Protein AF-A0A4Q7IL60-F1 (afdb_monomer)

Mean predicted aligned error: 6.01 Å

Foldseek 3Di:
DAEEEFEDPFPLQVLQQVLCVVVVYHYHYDPPDDLCCCPDPVRPDDHPDDQVVSQLVRQVVRCVVVVGQKGKGKDKDWQPDPDGPPFIKIKIKMWIAGPVVRDIDIFIFMDTDDFFKDWAAQVDDLVVQLVVLVVQQQWAKWKADPNDIDGRHGSVRVSVVCVVVVDRTIMIGTRLRNNRHPVNSNRSSVRSNRVSVQQPQADPPPRDGRQDFPDFDFFQAAPPPGGTFRDGQWTWTADPPPGDIDIDGDPDNHDHLCRHPVSND

Radius of gyration: 22.77 Å; Cα contacts (8 Å, |Δi|>4): 565; chains: 1; bounding box: 53×45×65 Å

InterPro domains:
  IPR046612 Domain of unknown function DUF6671 [PF20376] (59-265)

pLDDT: mean 91.28, std 9.15, range [56.66, 98.5]

Structure (mmCIF, N/CA/C/O backbone):
data_AF-A0A4Q7IL60-F1
#
_entry.id   AF-A0A4Q7IL60-F1
#
loop_
_atom_site.group_PDB
_atom_site.id
_atom_site.type_symbol
_atom_site.label_atom_id
_atom_site.label_alt_id
_atom_site.label_comp_id
_atom_site.label_asym_id
_atom_site.label_entity_id
_atom_site.label_seq_id
_atom_site.pdbx_PDB_ins_code
_atom_site.Cartn_x
_atom_site.Cartn_y
_atom_site.Cartn_z
_atom_site.occupancy
_atom_site.B_iso_or_equiv
_atom_site.auth_seq_id
_atom_site.auth_comp_id
_atom_site.auth_asym_id
_atom_site.auth_atom_id
_atom_site.pdbx_PDB_model_num
ATOM 1 N N . MET A 1 1 ? -14.567 -20.841 3.668 1.00 73.50 1 MET A N 1
ATOM 2 C CA . MET A 1 1 ? -13.653 -19.700 3.467 1.00 73.50 1 MET A CA 1
ATOM 3 C 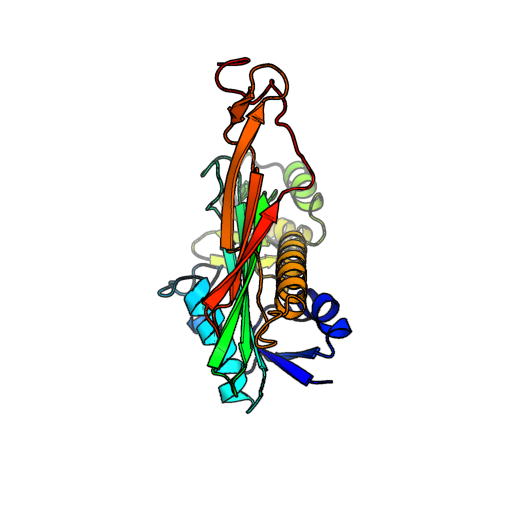C . MET A 1 1 ? -14.401 -18.714 2.588 1.00 73.50 1 MET A C 1
ATOM 5 O O . MET A 1 1 ? -15.013 -19.161 1.624 1.00 73.50 1 MET A O 1
ATOM 9 N N . ASN A 1 2 ? -14.465 -17.443 2.968 1.00 90.69 2 ASN A N 1
ATOM 10 C CA . ASN A 1 2 ? -15.198 -16.418 2.226 1.00 90.69 2 ASN A CA 1
ATOM 11 C C . ASN A 1 2 ? -14.375 -15.984 1.013 1.00 90.69 2 ASN A C 1
ATOM 13 O O . ASN A 1 2 ? -13.182 -15.738 1.155 1.00 90.69 2 ASN A O 1
ATOM 17 N N . GLN A 1 3 ? -14.979 -15.871 -0.167 1.00 93.50 3 GLN A N 1
ATOM 18 C CA . GLN A 1 3 ? -14.250 -15.434 -1.360 1.00 93.50 3 GLN A CA 1
ATOM 19 C C . GLN A 1 3 ? -14.195 -13.908 -1.437 1.00 93.50 3 GLN A C 1
ATOM 21 O O . GLN A 1 3 ? -15.234 -13.251 -1.392 1.00 93.50 3 GLN A O 1
ATOM 26 N N . ALA A 1 4 ? -12.990 -13.359 -1.583 1.00 95.31 4 ALA A N 1
ATOM 27 C CA . ALA A 1 4 ? -12.747 -11.949 -1.864 1.00 95.31 4 ALA A CA 1
ATOM 28 C C . ALA A 1 4 ? -12.183 -11.811 -3.281 1.00 95.31 4 ALA A C 1
ATOM 30 O O . ALA A 1 4 ? -11.059 -12.236 -3.556 1.00 95.31 4 ALA A O 1
ATOM 31 N N . VAL A 1 5 ? -12.968 -11.235 -4.190 1.00 95.06 5 VAL A N 1
ATOM 32 C CA . VAL A 1 5 ? -12.598 -11.164 -5.608 1.00 95.06 5 VAL A CA 1
ATOM 33 C C . VAL A 1 5 ? -11.787 -9.904 -5.876 1.00 95.06 5 VAL A C 1
ATOM 35 O O . VAL A 1 5 ? -12.248 -8.795 -5.618 1.00 95.06 5 VAL A O 1
ATOM 38 N N . LEU A 1 6 ? -10.589 -10.065 -6.428 1.00 93.00 6 LEU A N 1
ATOM 39 C CA . LEU A 1 6 ? -9.725 -8.985 -6.884 1.00 93.00 6 LEU A CA 1
ATOM 40 C C . LEU A 1 6 ? -9.723 -8.950 -8.412 1.00 93.00 6 LEU A C 1
ATOM 42 O O . LEU A 1 6 ? -9.202 -9.859 -9.056 1.00 93.00 6 LEU A O 1
ATOM 46 N N . ILE A 1 7 ? -10.238 -7.869 -8.997 1.00 84.44 7 ILE A N 1
ATOM 47 C CA . ILE A 1 7 ? -10.071 -7.639 -10.436 1.00 84.44 7 ILE A CA 1
ATOM 48 C C . ILE A 1 7 ? -8.742 -6.935 -10.702 1.00 84.44 7 ILE A C 1
ATOM 50 O O . ILE A 1 7 ? -8.494 -5.816 -10.243 1.00 84.44 7 ILE A O 1
ATOM 54 N N . THR A 1 8 ? -7.850 -7.599 -11.428 1.00 81.06 8 THR A N 1
ATOM 55 C CA . THR A 1 8 ? -6.560 -7.033 -11.824 1.00 81.06 8 THR A CA 1
ATOM 56 C C . THR A 1 8 ? -5.930 -7.847 -12.951 1.00 81.06 8 THR A C 1
ATOM 58 O O . THR A 1 8 ? -6.204 -9.029 -13.121 1.00 81.06 8 THR A O 1
ATOM 61 N N . LYS A 1 9 ? -5.049 -7.197 -13.712 1.00 77.06 9 LYS A N 1
ATOM 62 C CA . LYS A 1 9 ? -4.242 -7.805 -14.777 1.00 77.06 9 LYS A CA 1
ATOM 63 C C . LYS A 1 9 ? -2.791 -8.094 -14.363 1.00 77.06 9 LYS A C 1
ATOM 65 O O . LYS A 1 9 ? -1.976 -8.421 -15.215 1.00 77.06 9 LYS A O 1
ATOM 70 N N . HIS A 1 10 ? -2.431 -7.874 -13.096 1.00 80.19 10 HIS A N 1
ATOM 71 C CA . HIS A 1 10 ? -1.029 -7.704 -12.691 1.00 80.19 10 HIS A CA 1
ATOM 72 C C . HIS A 1 10 ? -0.556 -8.654 -11.576 1.00 80.19 10 HIS A C 1
ATOM 74 O O . HIS A 1 10 ? 0.363 -8.283 -10.843 1.00 80.19 10 HIS A O 1
ATOM 80 N N . ASP A 1 11 ? -1.158 -9.839 -11.437 1.00 82.31 11 ASP A N 1
ATOM 81 C CA . ASP A 1 11 ? -0.786 -10.890 -10.470 1.00 82.31 11 ASP A CA 1
ATOM 82 C C . ASP A 1 11 ? -0.589 -10.371 -9.034 1.00 82.31 11 ASP A C 1
ATOM 84 O O . ASP A 1 11 ? 0.422 -10.640 -8.372 1.00 82.31 11 ASP A O 1
ATOM 88 N N . LYS A 1 12 ? -1.534 -9.556 -8.556 1.00 88.56 12 LYS A N 1
ATOM 89 C CA . LYS A 1 12 ? -1.484 -8.940 -7.224 1.00 88.56 12 LYS A CA 1
ATOM 90 C C . 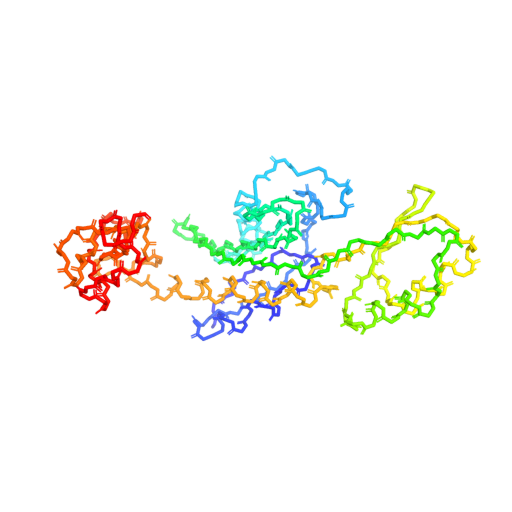LYS A 1 12 ? -2.072 -9.844 -6.147 1.00 88.56 12 LYS A C 1
ATOM 92 O O . LYS A 1 12 ? -1.746 -9.650 -4.976 1.00 88.56 12 LYS A O 1
ATOM 97 N N . ALA A 1 13 ? -2.906 -10.823 -6.504 1.00 90.25 13 ALA A N 1
ATOM 98 C CA . ALA A 1 13 ? -3.571 -11.676 -5.520 1.00 90.25 13 ALA A CA 1
ATOM 99 C C . ALA A 1 13 ? -2.578 -12.384 -4.591 1.00 90.25 13 ALA A C 1
ATOM 101 O O . ALA A 1 13 ? -2.776 -12.384 -3.379 1.00 90.25 13 ALA A O 1
ATOM 102 N N . LYS A 1 14 ? -1.442 -12.861 -5.117 1.00 91.00 14 LYS A N 1
ATOM 103 C CA . LYS A 1 14 ? -0.372 -13.488 -4.316 1.00 91.00 14 LYS A CA 1
ATOM 104 C C . LYS A 1 14 ? 0.206 -12.579 -3.222 1.00 91.00 14 LYS A C 1
ATOM 106 O O . LYS A 1 14 ? 0.643 -13.070 -2.187 1.00 91.00 14 LYS A O 1
ATOM 111 N N . CYS A 1 15 ? 0.209 -11.261 -3.434 1.00 94.62 15 CYS A N 1
ATOM 112 C CA . CYS A 1 15 ? 0.693 -10.290 -2.450 1.00 94.62 15 CYS A CA 1
ATOM 113 C C . CYS A 1 15 ? -0.316 -10.073 -1.314 1.00 94.62 15 CYS A C 1
ATOM 115 O O . CYS A 1 15 ? 0.068 -9.662 -0.223 1.00 94.62 15 CYS A O 1
ATOM 117 N N . ILE A 1 16 ? -1.600 -10.340 -1.568 1.00 96.81 16 ILE A N 1
ATOM 118 C CA . ILE A 1 16 ? -2.708 -10.020 -0.661 1.00 96.81 16 ILE A CA 1
ATOM 119 C C . ILE A 1 16 ? -3.194 -11.271 0.083 1.00 96.81 16 ILE A C 1
ATOM 121 O O . ILE A 1 16 ? -3.481 -11.203 1.278 1.00 96.81 16 ILE A O 1
ATOM 125 N N . ALA A 1 17 ? -3.236 -12.421 -0.596 1.00 95.31 17 ALA A N 1
ATOM 126 C CA . ALA A 1 17 ? -3.807 -13.671 -0.099 1.00 95.31 17 ALA A CA 1
ATOM 127 C C . ALA A 1 17 ? -3.246 -14.088 1.266 1.00 95.31 17 ALA A C 1
ATOM 129 O O . ALA A 1 17 ? -4.012 -14.377 2.181 1.00 95.31 17 ALA A O 1
ATOM 130 N N . ASN A 1 18 ? -1.922 -14.033 1.445 1.00 95.56 18 ASN A N 1
ATOM 131 C CA . ASN A 1 18 ? -1.276 -14.456 2.691 1.00 95.56 18 ASN A CA 1
ATOM 132 C C . ASN A 1 18 ? -1.729 -13.645 3.915 1.00 95.56 18 ASN A C 1
ATOM 134 O O . ASN A 1 18 ? -1.818 -14.196 5.008 1.00 95.56 18 ASN A O 1
ATOM 138 N N . ALA A 1 19 ? -2.020 -12.352 3.745 1.00 97.44 19 ALA A N 1
ATOM 139 C CA . ALA A 1 19 ? -2.463 -11.503 4.847 1.00 97.44 19 ALA A CA 1
ATOM 140 C C . ALA A 1 19 ? -3.934 -11.756 5.219 1.00 97.44 19 ALA A C 1
ATOM 142 O O . ALA A 1 19 ? -4.311 -11.594 6.377 1.00 97.44 19 ALA A O 1
ATOM 143 N N . LEU A 1 20 ? -4.763 -12.161 4.251 1.00 97.00 20 LEU A N 1
ATOM 144 C CA . LEU A 1 20 ? -6.203 -12.344 4.449 1.00 97.00 20 LEU A CA 1
ATOM 145 C C . LEU A 1 20 ? -6.612 -13.798 4.736 1.00 97.00 20 LEU A C 1
ATOM 147 O O . LEU A 1 20 ? -7.657 -14.020 5.346 1.00 97.00 20 LEU A O 1
ATOM 151 N N . ALA A 1 21 ? -5.790 -14.786 4.382 1.00 96.81 21 ALA A N 1
ATOM 152 C CA . ALA A 1 21 ? -6.077 -16.197 4.644 1.00 96.81 21 ALA A CA 1
ATOM 153 C C . ALA A 1 21 ? -6.334 -16.518 6.136 1.00 96.81 21 ALA A C 1
ATOM 155 O O . ALA A 1 21 ? -7.311 -17.218 6.418 1.00 96.81 21 ALA A O 1
ATOM 156 N N . PRO A 1 22 ? -5.576 -15.975 7.118 1.00 96.75 22 PRO A N 1
ATOM 157 C CA . PRO A 1 22 ? -5.861 -16.190 8.543 1.00 96.75 22 PRO A CA 1
ATOM 158 C C . PRO A 1 22 ? -7.218 -15.640 9.003 1.00 96.75 22 PRO A C 1
ATOM 160 O O . PRO A 1 22 ? -7.756 -16.090 10.010 1.00 96.75 22 PRO A O 1
ATOM 163 N N . LEU A 1 23 ? -7.782 -14.684 8.259 1.00 95.31 23 LEU A N 1
ATOM 164 C CA . LEU A 1 23 ? -9.107 -14.106 8.498 1.00 95.31 23 LEU A CA 1
ATOM 165 C C . LEU A 1 23 ? -10.235 -14.925 7.856 1.00 95.31 23 LEU A C 1
ATOM 167 O O . LEU A 1 23 ? -11.401 -14.540 7.928 1.00 95.31 23 LEU A O 1
ATOM 171 N N . GLY A 1 24 ? -9.899 -16.046 7.212 1.00 96.12 24 GLY A N 1
ATOM 172 C CA . GLY A 1 24 ? -10.853 -16.907 6.529 1.00 96.12 24 GLY A CA 1
ATOM 173 C C . GLY A 1 24 ? -11.274 -16.395 5.153 1.00 96.12 24 GLY A C 1
ATOM 174 O O . GLY A 1 24 ? -12.314 -16.842 4.663 1.00 96.12 24 GLY A O 1
ATOM 175 N N . PHE A 1 25 ? -10.492 -15.502 4.533 1.00 96.31 25 PHE A N 1
ATOM 176 C CA . PHE A 1 25 ? -10.710 -15.055 3.158 1.00 96.31 25 PHE A CA 1
ATOM 177 C C . PHE A 1 25 ? -9.810 -15.792 2.167 1.00 96.31 25 PHE A C 1
ATOM 179 O O . PHE A 1 25 ? -8.598 -15.872 2.351 1.00 96.31 25 PHE A O 1
ATOM 186 N N . ASP A 1 26 ? -10.414 -16.260 1.083 1.00 94.94 26 ASP A N 1
ATOM 187 C CA . ASP A 1 26 ? -9.732 -16.760 -0.104 1.00 94.94 26 ASP A CA 1
ATOM 188 C C . ASP A 1 26 ? -9.724 -15.658 -1.172 1.00 94.94 26 ASP A C 1
ATOM 190 O O . ASP A 1 26 ? -10.786 -15.177 -1.582 1.00 94.94 26 ASP A O 1
ATOM 194 N N . VAL A 1 27 ? -8.535 -15.203 -1.573 1.00 95.31 27 VAL A N 1
ATOM 195 C CA . VAL A 1 27 ? -8.387 -14.105 -2.538 1.00 95.31 27 VAL A CA 1
ATOM 196 C C . VAL A 1 27 ? -8.363 -14.682 -3.944 1.00 95.31 27 VAL A C 1
ATOM 198 O O . VAL A 1 27 ? -7.373 -15.278 -4.363 1.00 95.31 27 VAL A O 1
ATOM 201 N N . VAL A 1 28 ? -9.443 -14.450 -4.685 1.00 91.75 28 VAL A N 1
ATOM 202 C CA . VAL A 1 28 ? -9.599 -14.935 -6.057 1.00 91.75 28 VAL A CA 1
ATOM 203 C C . VAL A 1 28 ? -9.290 -13.804 -7.024 1.00 91.75 28 VAL A C 1
ATOM 205 O O . VAL A 1 28 ? -9.944 -12.761 -7.011 1.00 91.75 28 VAL A O 1
ATOM 208 N N . GLU A 1 29 ? -8.288 -14.003 -7.871 1.00 89.56 29 GLU A N 1
ATOM 209 C CA . GLU A 1 29 ? -7.945 -13.053 -8.924 1.00 89.56 29 GLU A CA 1
ATOM 210 C C . GLU A 1 29 ? -8.800 -13.284 -10.166 1.00 89.56 29 GLU A C 1
ATOM 212 O O . GLU A 1 29 ? -9.023 -14.426 -10.573 1.00 89.56 29 GLU A O 1
ATOM 217 N N . SER A 1 30 ? 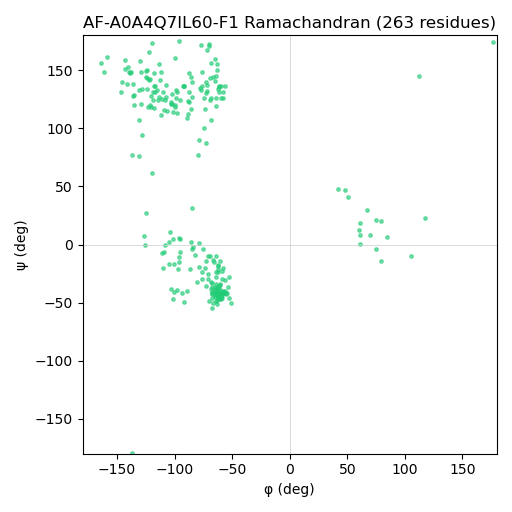-9.239 -12.204 -10.807 1.00 83.06 30 SER A N 1
ATOM 218 C CA . SER A 1 30 ? -9.823 -12.293 -12.137 1.00 83.06 30 SER A CA 1
ATOM 219 C C . SER A 1 30 ? -9.318 -11.210 -13.078 1.00 83.06 30 SER A C 1
ATOM 221 O O . SER A 1 30 ? -9.247 -10.028 -12.734 1.00 83.06 30 SER A O 1
ATOM 223 N N . ASN A 1 31 ? -9.042 -11.636 -14.308 1.00 76.31 31 ASN A N 1
ATOM 224 C CA . ASN A 1 31 ? -8.696 -10.794 -15.445 1.00 76.31 31 ASN A CA 1
ATOM 225 C C . ASN A 1 31 ? -9.907 -10.473 -16.343 1.00 76.31 31 ASN A C 1
ATOM 227 O O . ASN A 1 31 ? -9.727 -9.859 -17.392 1.00 76.31 31 ASN A O 1
ATOM 231 N N . ALA A 1 32 ? -11.129 -10.878 -15.962 1.00 66.00 32 ALA A N 1
ATOM 232 C CA . ALA A 1 32 ? -12.315 -10.736 -16.814 1.00 66.00 32 ALA A CA 1
ATOM 233 C C . ALA A 1 32 ? -12.727 -9.276 -17.068 1.00 66.00 32 ALA A C 1
ATOM 235 O O . ALA A 1 32 ? -13.549 -9.012 -17.943 1.00 66.00 32 ALA A O 1
ATOM 236 N N . PHE A 1 33 ? -12.168 -8.329 -16.309 1.00 65.31 33 PHE A N 1
ATOM 237 C CA . PHE A 1 33 ? -12.366 -6.905 -16.522 1.00 65.31 33 PHE A CA 1
ATOM 238 C C . PHE A 1 33 ? -11.061 -6.217 -16.903 1.00 65.31 33 PHE A C 1
ATOM 240 O O . PHE A 1 33 ? -10.034 -6.371 -16.233 1.00 65.31 33 PHE A O 1
ATOM 247 N N . ASP A 1 34 ? -11.129 -5.386 -17.942 1.00 66.94 34 ASP A N 1
ATOM 248 C CA . ASP A 1 34 ? -10.024 -4.521 -18.310 1.00 66.94 34 ASP A CA 1
ATOM 249 C C . ASP A 1 34 ? -9.874 -3.368 -17.307 1.00 66.94 34 ASP A C 1
ATOM 251 O O . ASP A 1 34 ? -10.394 -2.268 -17.497 1.00 66.94 34 ASP A O 1
ATOM 255 N N . THR A 1 35 ? -9.119 -3.605 -16.234 1.00 61.66 35 THR A N 1
ATOM 256 C CA . THR A 1 35 ? -8.819 -2.571 -15.238 1.00 61.66 35 THR A CA 1
ATOM 257 C C . THR A 1 35 ? -7.972 -1.418 -15.770 1.00 61.66 35 THR A C 1
ATOM 259 O O . THR A 1 35 ? -7.902 -0.392 -15.095 1.00 61.66 35 THR A O 1
ATOM 262 N N . ASP A 1 36 ? -7.330 -1.581 -16.930 1.00 62.84 36 ASP A N 1
ATOM 263 C CA . ASP A 1 36 ? -6.522 -0.543 -17.576 1.00 62.84 36 ASP A CA 1
ATOM 264 C C . ASP A 1 36 ? -7.415 0.543 -18.193 1.00 62.84 36 ASP A C 1
ATOM 266 O O . ASP A 1 36 ? -6.983 1.686 -18.312 1.00 62.84 36 ASP A O 1
ATOM 270 N N . SER A 1 37 ? -8.697 0.241 -18.453 1.00 57.69 37 SER A N 1
ATOM 271 C CA . SER A 1 37 ? -9.718 1.234 -18.835 1.00 57.69 37 SER A CA 1
ATOM 272 C C . SER A 1 37 ? -9.953 2.330 -17.784 1.00 57.69 37 SER A C 1
ATOM 274 O O . SER A 1 37 ? -10.577 3.346 -18.080 1.00 57.69 37 SER A O 1
ATOM 276 N N . LEU A 1 38 ? -9.457 2.142 -16.556 1.00 59.47 38 LEU A N 1
ATOM 277 C CA . LEU A 1 38 ? -9.500 3.134 -15.477 1.00 59.47 38 LEU A CA 1
ATOM 278 C C . LEU A 1 38 ? -8.203 3.968 -15.381 1.00 59.47 38 LEU A C 1
ATOM 280 O O . LEU A 1 38 ? -8.071 4.778 -14.463 1.00 59.47 38 LEU A O 1
ATOM 284 N N . GLY A 1 39 ? -7.263 3.774 -16.315 1.00 56.66 39 GLY A N 1
ATOM 285 C CA . GLY A 1 39 ? -5.966 4.448 -16.397 1.00 56.66 39 GLY A CA 1
ATOM 286 C C . GLY A 1 39 ? -4.786 3.500 -16.143 1.00 56.66 39 GLY A C 1
ATOM 287 O O . GLY A 1 39 ? -4.866 2.598 -15.304 1.00 56.66 39 GLY A O 1
ATOM 288 N N . THR A 1 40 ? -3.659 3.705 -16.836 1.00 58.72 40 THR A N 1
ATOM 289 C CA . THR A 1 40 ? -2.493 2.797 -16.776 1.00 58.72 40 THR A CA 1
ATOM 290 C C . THR A 1 40 ? -1.260 3.422 -16.136 1.00 58.72 40 THR A C 1
ATOM 292 O O . THR A 1 40 ? -1.067 4.633 -16.132 1.00 58.72 40 THR A O 1
ATOM 295 N N . PHE A 1 41 ? -0.380 2.574 -15.590 1.00 57.31 41 PHE A N 1
ATOM 296 C CA . PHE A 1 41 ? 0.950 3.006 -15.132 1.00 57.31 41 PHE A CA 1
ATOM 297 C C . PHE A 1 41 ? 1.891 3.349 -16.289 1.00 57.31 41 PHE A C 1
ATOM 299 O O . PHE A 1 41 ? 2.829 4.110 -16.093 1.00 57.31 41 PHE A O 1
ATOM 306 N N . ALA A 1 42 ? 1.654 2.774 -17.468 1.00 56.91 42 ALA A N 1
ATOM 307 C CA . ALA A 1 42 ? 2.502 2.950 -18.642 1.00 56.91 42 ALA A CA 1
ATOM 308 C C . ALA A 1 42 ? 2.177 4.224 -19.447 1.00 56.91 42 ALA A C 1
ATOM 310 O O . ALA A 1 42 ? 2.870 4.499 -20.420 1.00 56.91 42 ALA A O 1
ATOM 311 N N . GLY A 1 43 ? 1.156 4.995 -19.044 1.00 57.09 43 GLY A N 1
ATOM 312 C CA . GLY A 1 43 ? 0.773 6.255 -19.691 1.00 57.09 43 GLY A CA 1
ATOM 313 C C . GLY A 1 43 ? -0.141 6.106 -20.911 1.00 57.09 43 GLY A C 1
ATOM 314 O O . GLY A 1 43 ? -0.431 7.099 -21.562 1.00 57.09 43 GLY A O 1
ATOM 315 N N . ASP A 1 44 ? -0.614 4.891 -21.211 1.00 58.00 44 ASP A N 1
ATOM 316 C CA . ASP A 1 44 ? -1.469 4.622 -22.378 1.00 58.00 44 ASP A CA 1
ATOM 317 C C . ASP A 1 44 ? -2.901 5.194 -22.221 1.00 58.00 44 ASP A C 1
ATOM 319 O O . ASP A 1 44 ? -3.543 5.524 -23.214 1.00 58.00 44 ASP A O 1
ATOM 323 N N . ILE A 1 45 ? -3.423 5.293 -20.986 1.00 59.59 45 ILE A N 1
ATOM 324 C CA . ILE A 1 45 ? -4.764 5.830 -20.673 1.00 59.59 45 ILE A CA 1
ATOM 325 C C . ILE A 1 45 ? -4.656 6.778 -19.473 1.00 59.59 45 ILE A C 1
ATOM 327 O O . ILE A 1 45 ? -4.113 6.399 -18.429 1.00 59.59 45 ILE A O 1
ATOM 331 N N . GLU A 1 46 ? -5.197 7.991 -19.613 1.00 66.25 46 GLU A N 1
ATOM 332 C CA . GLU A 1 46 ? -5.207 9.015 -18.564 1.00 66.25 46 GLU A CA 1
ATOM 333 C C . GLU A 1 46 ? -6.049 8.587 -17.350 1.00 66.25 46 GLU A C 1
ATOM 335 O O . GLU A 1 46 ? -7.113 7.976 -17.470 1.00 66.25 46 GLU A O 1
ATOM 340 N N . ARG A 1 47 ? -5.565 8.911 -16.148 1.00 65.19 47 ARG A N 1
ATOM 341 C CA . ARG A 1 47 ? -6.255 8.612 -14.889 1.00 65.19 47 ARG A CA 1
ATOM 342 C C . ARG A 1 47 ? -7.209 9.745 -14.534 1.00 65.19 47 ARG A C 1
ATOM 344 O O . ARG A 1 47 ? -6.766 10.820 -14.152 1.00 65.19 47 ARG A O 1
ATOM 351 N N . THR A 1 48 ? -8.512 9.480 -14.584 1.00 75.25 48 THR A N 1
ATOM 352 C CA . THR A 1 48 ? -9.548 10.473 -14.239 1.00 75.25 48 THR A CA 1
ATOM 353 C C . THR A 1 48 ? -10.061 10.359 -12.801 1.00 75.25 48 THR A C 1
ATOM 355 O O . THR A 1 48 ? -10.807 11.221 -12.348 1.00 75.25 48 THR A O 1
ATOM 358 N N . LEU A 1 49 ? -9.710 9.284 -12.088 1.00 80.38 49 LEU A N 1
ATOM 359 C CA . LEU A 1 49 ? -10.131 9.015 -10.709 1.00 80.38 49 LEU A CA 1
ATOM 360 C C . LEU A 1 49 ? -8.940 9.108 -9.757 1.00 80.38 49 LEU A C 1
ATOM 362 O O . LEU A 1 49 ? -7.823 8.726 -10.115 1.00 80.38 49 LEU A O 1
ATOM 366 N N . SER A 1 50 ? -9.186 9.527 -8.512 1.00 87.44 50 SER A N 1
ATOM 367 C CA . SER A 1 50 ? -8.176 9.382 -7.463 1.00 87.44 50 SER A CA 1
ATOM 368 C C . SER A 1 50 ? -7.877 7.895 -7.197 1.00 87.44 50 SER A C 1
ATOM 370 O O . SER A 1 50 ? -8.753 7.043 -7.396 1.00 87.44 50 SER A O 1
ATOM 372 N N . PRO A 1 51 ? -6.683 7.543 -6.677 1.00 89.38 51 PRO A N 1
ATOM 373 C CA . PRO A 1 51 ? -6.354 6.154 -6.344 1.00 89.38 51 PRO A CA 1
ATOM 374 C C . PRO A 1 51 ? -7.384 5.488 -5.420 1.00 89.38 51 PRO A C 1
ATOM 376 O O . PRO A 1 51 ? -7.714 4.314 -5.582 1.00 89.38 51 PRO A O 1
ATOM 379 N N . LYS A 1 52 ? -7.947 6.252 -4.476 1.00 92.62 52 LYS A N 1
ATOM 380 C CA . LYS A 1 52 ? -8.979 5.775 -3.550 1.00 92.62 52 LYS A CA 1
ATOM 381 C C . LYS A 1 52 ? -10.295 5.455 -4.263 1.00 92.62 52 LYS A C 1
ATOM 383 O O . LYS A 1 52 ? -10.878 4.400 -4.018 1.00 92.62 52 LYS A O 1
ATOM 388 N N . GLU A 1 53 ? -10.751 6.336 -5.150 1.00 92.44 53 GLU A N 1
ATOM 389 C CA . GLU A 1 53 ? -11.985 6.136 -5.922 1.00 92.44 53 GLU A CA 1
ATOM 390 C C . GLU A 1 53 ? -11.847 4.991 -6.925 1.00 92.44 53 GLU A C 1
ATOM 392 O O . GLU A 1 53 ? -12.755 4.169 -7.046 1.00 92.44 53 GLU A O 1
ATOM 397 N N . ALA A 1 54 ? -10.703 4.892 -7.605 1.00 91.25 54 ALA A N 1
ATOM 398 C CA . ALA A 1 54 ? -10.412 3.800 -8.523 1.00 91.25 54 ALA A CA 1
ATOM 399 C C . ALA A 1 54 ? -10.356 2.447 -7.794 1.00 91.25 54 ALA A C 1
ATOM 401 O O . ALA A 1 54 ? -10.969 1.483 -8.257 1.00 91.25 54 ALA A O 1
ATOM 402 N N . ALA A 1 55 ? -9.719 2.377 -6.618 1.00 94.12 55 ALA A N 1
ATOM 403 C CA . ALA A 1 55 ? -9.725 1.171 -5.793 1.00 94.12 55 ALA A CA 1
ATOM 404 C C . ALA A 1 55 ? -11.151 0.782 -5.360 1.00 94.12 55 ALA A C 1
ATOM 406 O O . ALA A 1 55 ? -11.537 -0.375 -5.513 1.00 94.12 55 ALA A O 1
ATOM 407 N N . LEU A 1 56 ? -11.972 1.732 -4.896 1.00 95.50 56 LEU A N 1
ATOM 408 C CA . LEU A 1 56 ? -13.368 1.446 -4.543 1.00 95.50 56 LEU A CA 1
ATOM 409 C C . LEU A 1 56 ? -14.179 0.959 -5.748 1.00 95.50 56 LEU A C 1
ATOM 411 O O . LEU A 1 56 ? -14.920 -0.017 -5.638 1.00 95.50 56 LEU A O 1
ATOM 415 N N . LYS A 1 57 ? -14.043 1.627 -6.898 1.00 93.19 57 LYS A N 1
ATOM 416 C CA . LYS A 1 57 ? -14.733 1.242 -8.131 1.00 93.19 57 LYS A CA 1
ATOM 417 C C . LYS A 1 57 ? -14.361 -0.186 -8.524 1.00 93.19 57 LYS A C 1
ATOM 419 O O . LYS A 1 57 ? -15.255 -0.985 -8.778 1.00 93.19 57 LYS A O 1
ATOM 424 N N . LYS A 1 58 ? -13.071 -0.535 -8.481 1.00 92.81 58 LYS A N 1
ATOM 425 C CA . LYS A 1 58 ? -12.598 -1.899 -8.754 1.00 92.81 58 LYS A CA 1
ATOM 426 C C . LYS A 1 58 ? -13.195 -2.925 -7.788 1.00 92.81 58 LYS A C 1
ATOM 428 O O . LYS A 1 58 ? -13.692 -3.951 -8.238 1.00 92.81 58 LYS A O 1
ATOM 433 N N . ALA A 1 59 ? -13.213 -2.623 -6.490 1.00 95.81 59 ALA A N 1
ATOM 434 C CA . ALA A 1 59 ? -13.787 -3.507 -5.478 1.00 95.81 59 ALA A CA 1
ATOM 435 C C . ALA A 1 59 ? -15.292 -3.749 -5.705 1.00 95.81 59 ALA A C 1
ATOM 437 O O . ALA A 1 59 ? -15.744 -4.891 -5.702 1.00 95.81 59 ALA A O 1
ATOM 438 N N . LYS A 1 60 ? -16.068 -2.692 -5.980 1.00 95.31 60 LYS A N 1
ATOM 439 C CA . LYS A 1 60 ? -17.503 -2.809 -6.295 1.00 95.31 60 LYS A CA 1
ATOM 440 C C . LYS A 1 60 ? -17.753 -3.614 -7.568 1.00 95.31 60 LYS A C 1
ATOM 442 O O . LYS A 1 60 ? -18.580 -4.521 -7.563 1.00 95.31 60 LYS A O 1
ATOM 447 N N . MET A 1 61 ? -16.993 -3.337 -8.625 1.00 93.00 61 MET A N 1
ATOM 448 C CA . MET A 1 61 ? -17.099 -4.064 -9.891 1.00 93.00 61 MET A CA 1
ATOM 449 C C . MET A 1 61 ? -16.768 -5.551 -9.733 1.00 93.00 61 MET A C 1
ATOM 451 O O . MET A 1 61 ? -17.415 -6.384 -10.359 1.00 93.00 61 MET A O 1
ATOM 455 N N . ALA A 1 62 ? -15.810 -5.905 -8.873 1.00 93.00 62 ALA A N 1
ATOM 456 C CA . ALA A 1 62 ? -15.520 -7.299 -8.554 1.00 93.00 62 ALA A CA 1
ATOM 457 C C . ALA A 1 62 ? -16.736 -8.010 -7.926 1.00 93.00 62 ALA A C 1
ATOM 459 O O . ALA A 1 62 ? -17.076 -9.121 -8.328 1.00 93.00 62 ALA A O 1
ATOM 460 N N . CYS A 1 63 ? -17.448 -7.361 -7.001 1.00 94.12 63 CYS A N 1
ATOM 461 C CA . CYS A 1 63 ? -18.702 -7.898 -6.462 1.00 94.12 63 CYS A CA 1
ATOM 462 C C . CYS A 1 63 ? -19.795 -8.032 -7.531 1.00 94.12 63 CYS A C 1
ATOM 464 O O . CYS A 1 63 ? -20.505 -9.035 -7.566 1.00 94.12 63 CYS A O 1
ATOM 466 N N . GLU A 1 64 ? -19.951 -7.024 -8.390 1.00 92.50 64 GLU A N 1
ATOM 467 C CA . GLU A 1 64 ? -20.996 -6.983 -9.420 1.00 92.50 64 GLU A CA 1
ATOM 468 C C . GLU A 1 64 ? -20.797 -8.060 -10.492 1.00 92.50 64 GLU A C 1
ATOM 470 O O . GLU A 1 64 ? -21.722 -8.818 -10.773 1.00 92.50 64 GLU A O 1
ATOM 475 N N . LEU A 1 65 ? -19.588 -8.162 -11.052 1.00 90.38 65 LEU A N 1
ATOM 476 C CA . LEU A 1 65 ? -19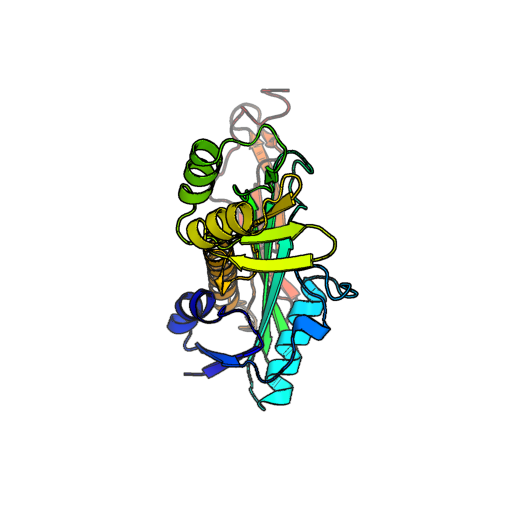.276 -9.071 -12.160 1.00 90.38 65 LEU A CA 1
ATOM 477 C C . LEU A 1 65 ? -19.335 -10.547 -11.758 1.00 90.38 65 LEU A C 1
ATOM 479 O O . LEU A 1 65 ? -19.699 -11.389 -12.574 1.00 90.38 65 LEU A O 1
ATOM 483 N N . PHE A 1 66 ? -18.981 -10.858 -10.511 1.00 90.38 66 PHE A N 1
ATOM 484 C CA . PHE A 1 66 ? -18.862 -12.237 -10.032 1.00 90.38 66 PHE A CA 1
ATOM 485 C C . PHE A 1 66 ? -19.972 -12.642 -9.062 1.00 90.38 66 PHE A C 1
ATOM 487 O O . PHE A 1 66 ? -19.969 -13.763 -8.563 1.00 90.38 66 PHE A O 1
ATOM 494 N N . GLY A 1 67 ? -20.907 -11.737 -8.756 1.00 92.00 67 GLY A N 1
ATOM 495 C CA . GLY A 1 67 ? -21.922 -11.968 -7.728 1.00 92.00 67 GLY A CA 1
ATOM 496 C C . GLY A 1 67 ? -21.336 -12.192 -6.328 1.00 92.00 67 GLY A C 1
ATOM 497 O O . GLY A 1 67 ? -22.030 -12.725 -5.466 1.00 92.00 67 GLY A O 1
ATOM 498 N N . ALA A 1 68 ? -20.080 -11.800 -6.097 1.00 93.75 68 ALA A N 1
ATOM 499 C CA . ALA A 1 68 ? -19.367 -12.037 -4.849 1.00 93.75 68 ALA A CA 1
ATOM 500 C C . ALA A 1 68 ? -19.827 -11.087 -3.733 1.00 93.75 68 ALA A C 1
ATOM 502 O O . ALA A 1 68 ? -20.186 -9.930 -3.973 1.00 93.75 68 ALA A O 1
ATOM 503 N N . GLU A 1 69 ? -19.775 -11.571 -2.492 1.00 96.25 69 GLU A N 1
ATOM 504 C CA . GLU A 1 69 ? -20.065 -10.762 -1.304 1.00 96.25 69 GLU A CA 1
ATOM 505 C C . GLU A 1 69 ? -18.942 -9.760 -1.010 1.00 96.25 69 GLU A C 1
ATOM 507 O O . GLU A 1 69 ? -19.220 -8.626 -0.616 1.00 96.25 69 GLU A O 1
ATOM 512 N N . PHE A 1 70 ? -17.691 -10.158 -1.259 1.00 97.38 70 PHE A N 1
ATOM 513 C CA . PHE A 1 70 ? -16.508 -9.361 -0.959 1.00 97.38 70 PHE A CA 1
ATOM 514 C C . PHE A 1 70 ? -15.711 -9.045 -2.220 1.00 97.38 70 PHE A C 1
ATOM 516 O O . PHE A 1 70 ? -15.382 -9.928 -3.016 1.00 97.38 70 PHE A O 1
ATOM 523 N N . GLY A 1 71 ? -15.368 -7.771 -2.370 1.00 97.19 71 GLY A N 1
ATOM 524 C CA . GLY A 1 71 ? -14.599 -7.248 -3.487 1.00 97.19 71 GLY A CA 1
ATOM 525 C C . GLY A 1 71 ? -13.327 -6.573 -3.001 1.00 97.19 71 GLY A C 1
ATOM 526 O O . GLY A 1 71 ? -13.319 -5.891 -1.976 1.00 97.19 71 GLY A O 1
ATOM 527 N N . LEU A 1 72 ? -12.250 -6.744 -3.755 1.00 97.38 72 LEU A N 1
ATOM 528 C CA . LEU A 1 72 ? -10.966 -6.102 -3.530 1.00 97.38 72 LEU A CA 1
ATOM 529 C C . LEU A 1 72 ? -10.626 -5.194 -4.708 1.00 97.38 72 LEU A C 1
ATOM 531 O O . LEU A 1 72 ? -10.756 -5.562 -5.876 1.00 97.38 72 LEU A O 1
ATOM 535 N N . GLY A 1 73 ? -10.137 -4.005 -4.387 1.00 94.94 73 GLY A N 1
ATOM 536 C CA . GLY A 1 73 ? -9.538 -3.085 -5.339 1.00 94.94 73 GLY A CA 1
ATOM 537 C C . GLY A 1 73 ? -8.140 -2.701 -4.895 1.00 94.94 73 GLY A C 1
ATOM 538 O O . GLY A 1 73 ? -7.880 -2.562 -3.703 1.00 94.94 73 GLY A O 1
ATOM 539 N N . SER A 1 74 ? -7.234 -2.532 -5.853 1.00 94.06 74 SER A N 1
ATOM 540 C CA . SER A 1 74 ? -5.850 -2.145 -5.588 1.00 94.06 74 SER A CA 1
ATOM 541 C C . SER A 1 74 ? -5.394 -1.085 -6.573 1.00 94.06 74 SER A C 1
ATOM 543 O O . SER A 1 74 ? -5.437 -1.307 -7.789 1.00 94.06 74 SER A O 1
ATOM 545 N N . GLU A 1 75 ? -4.865 0.009 -6.039 1.00 91.94 75 GLU A N 1
ATOM 546 C CA . GLU A 1 75 ? -4.196 1.056 -6.800 1.00 91.94 75 GLU A CA 1
ATOM 547 C C . GLU A 1 75 ? -2.845 1.407 -6.206 1.00 91.94 75 GLU A C 1
ATOM 549 O O . GLU A 1 75 ? -2.601 1.188 -5.024 1.00 91.94 75 GLU A O 1
ATOM 554 N N . GLY A 1 76 ? -1.988 1.976 -7.048 1.00 90.56 76 GLY A N 1
ATOM 555 C CA . GLY A 1 76 ? -0.728 2.538 -6.592 1.00 90.56 76 GLY A CA 1
ATOM 556 C C . GLY A 1 76 ? -0.361 3.809 -7.344 1.00 90.56 76 GLY A C 1
ATOM 557 O O . GLY A 1 76 ? -0.825 4.054 -8.461 1.00 90.56 76 GLY A O 1
ATOM 558 N N . SER A 1 77 ? 0.494 4.615 -6.742 1.00 89.38 77 SER A N 1
ATOM 559 C CA . SER A 1 77 ? 1.047 5.822 -7.346 1.00 89.38 77 SER A CA 1
ATOM 560 C C . SER A 1 77 ? 2.513 5.966 -6.986 1.00 89.38 77 SER A C 1
ATOM 562 O O . SER A 1 77 ? 2.952 5.485 -5.946 1.00 89.38 77 SER A O 1
ATOM 564 N N . PHE A 1 78 ? 3.258 6.642 -7.858 1.00 88.75 78 PHE A N 1
ATOM 565 C CA . PHE A 1 78 ? 4.666 6.924 -7.637 1.00 88.75 78 PHE A CA 1
ATOM 566 C C . PHE A 1 78 ? 4.924 8.432 -7.676 1.00 88.75 78 PHE A C 1
ATOM 568 O O . PHE A 1 78 ? 4.325 9.126 -8.494 1.00 88.75 78 PHE A O 1
ATOM 575 N N . GLY A 1 79 ? 5.814 8.922 -6.809 1.00 81.25 79 GLY A N 1
ATOM 576 C CA . GLY A 1 79 ? 6.339 10.297 -6.838 1.00 81.25 79 GLY A CA 1
ATOM 577 C C . GLY A 1 79 ? 5.810 11.263 -5.768 1.00 81.25 79 GLY A C 1
ATOM 578 O O . GLY A 1 79 ? 6.400 12.324 -5.591 1.00 81.25 79 GLY A O 1
ATOM 579 N N . ASN A 1 80 ? 4.780 10.902 -4.995 1.00 72.94 80 ASN A N 1
ATOM 580 C CA . ASN A 1 80 ? 4.145 11.783 -3.993 1.00 72.94 80 ASN A CA 1
ATOM 581 C C . ASN A 1 80 ? 4.853 11.790 -2.617 1.00 72.94 80 ASN A C 1
ATOM 583 O O . ASN A 1 80 ? 4.210 11.909 -1.576 1.00 72.94 80 ASN A O 1
ATOM 587 N N . GLY A 1 81 ? 6.176 11.611 -2.597 1.00 79.31 81 GLY A N 1
ATOM 588 C CA . GLY A 1 81 ? 6.950 11.487 -1.359 1.00 79.31 81 GLY A CA 1
ATOM 589 C C . GLY A 1 81 ? 7.209 12.813 -0.636 1.00 79.31 81 GLY A C 1
ATOM 590 O O . GLY A 1 81 ? 6.991 13.881 -1.203 1.00 79.31 81 GLY A O 1
ATOM 591 N N . PRO A 1 82 ? 7.761 12.768 0.594 1.00 77.50 82 PRO A N 1
ATOM 592 C CA . PRO A 1 82 ? 8.089 13.964 1.383 1.00 77.50 82 PRO A CA 1
ATOM 593 C C . PRO A 1 82 ? 9.147 14.868 0.728 1.00 77.50 82 PRO A C 1
ATOM 595 O O . PRO A 1 82 ? 9.241 16.044 1.068 1.00 77.50 82 PRO A O 1
ATOM 598 N N . TYR A 1 83 ? 9.919 14.334 -0.227 1.00 80.81 83 TYR A N 1
ATOM 599 C CA . TYR A 1 83 ? 10.931 15.063 -0.995 1.00 80.81 83 TYR A CA 1
ATOM 600 C C . TYR A 1 83 ? 10.762 14.805 -2.504 1.00 80.81 83 TYR A C 1
ATOM 602 O O . TYR A 1 83 ? 11.517 14.010 -3.082 1.00 80.81 83 TYR A O 1
ATOM 610 N N . PRO A 1 84 ? 9.761 15.435 -3.154 1.00 75.69 84 PRO A N 1
ATOM 611 C CA . PRO A 1 84 ? 9.494 15.249 -4.578 1.00 75.69 84 PRO A CA 1
ATOM 612 C C . PRO A 1 84 ? 10.724 15.570 -5.437 1.00 75.69 84 PRO A C 1
ATOM 614 O O . PRO A 1 84 ? 11.422 16.552 -5.194 1.00 75.69 84 PRO A O 1
ATOM 617 N N . GLY A 1 85 ? 11.009 14.726 -6.430 1.00 74.81 85 GLY A N 1
ATOM 618 C CA . GLY A 1 85 ? 12.163 14.873 -7.330 1.00 74.81 85 GLY A CA 1
ATOM 619 C C . GLY A 1 85 ? 13.509 14.403 -6.761 1.00 74.81 85 GLY A C 1
ATOM 620 O O . GLY A 1 85 ? 14.443 14.208 -7.531 1.00 74.81 85 GLY A O 1
ATOM 621 N N . ILE A 1 86 ? 13.609 14.171 -5.446 1.00 79.88 86 ILE A N 1
ATOM 622 C CA . ILE A 1 86 ? 14.819 13.628 -4.803 1.00 79.88 86 ILE A CA 1
ATOM 623 C C . ILE A 1 86 ? 14.642 12.138 -4.508 1.00 79.88 86 ILE A C 1
ATOM 625 O O . ILE A 1 86 ? 15.528 11.335 -4.793 1.00 79.88 86 ILE A O 1
ATOM 629 N N . VAL A 1 87 ? 13.496 11.757 -3.939 1.00 83.00 87 VAL A N 1
ATOM 630 C CA . VAL A 1 87 ? 13.206 10.370 -3.562 1.00 83.00 87 VAL A CA 1
ATOM 631 C C . VAL A 1 87 ? 11.965 9.899 -4.301 1.00 83.00 87 VAL A C 1
ATOM 633 O O . VAL A 1 87 ? 10.869 10.418 -4.091 1.00 83.00 87 VAL A O 1
ATOM 636 N N . ASN A 1 88 ? 12.127 8.867 -5.129 1.00 88.06 88 ASN A N 1
ATOM 637 C CA . ASN A 1 88 ? 10.982 8.144 -5.663 1.00 88.06 88 ASN A CA 1
ATOM 638 C C . ASN A 1 88 ? 10.222 7.510 -4.502 1.00 88.06 88 ASN A C 1
ATOM 640 O O . ASN A 1 88 ? 10.803 6.897 -3.608 1.00 88.06 88 ASN A O 1
ATOM 644 N N . TRP A 1 89 ? 8.908 7.659 -4.521 1.00 93.00 89 TRP A N 1
ATOM 645 C CA . TRP A 1 89 ? 8.042 7.227 -3.437 1.00 93.00 89 TRP A CA 1
ATOM 646 C C . TRP A 1 89 ? 6.938 6.363 -4.003 1.00 93.00 89 TRP A C 1
ATOM 648 O O . TRP A 1 89 ? 6.384 6.729 -5.031 1.00 93.00 89 TRP A O 1
ATOM 658 N N . ASN A 1 90 ? 6.656 5.230 -3.374 1.00 95.19 90 ASN A N 1
ATOM 659 C CA . ASN A 1 90 ? 5.587 4.323 -3.760 1.00 95.19 90 ASN A CA 1
ATOM 660 C C . ASN A 1 90 ? 4.473 4.405 -2.719 1.00 95.19 90 ASN A C 1
ATOM 662 O O . ASN A 1 90 ? 4.739 4.154 -1.545 1.00 95.19 90 ASN A O 1
ATOM 666 N N . ASP A 1 91 ? 3.255 4.696 -3.162 1.00 94.56 91 ASP A N 1
ATOM 667 C CA . ASP A 1 91 ? 2.034 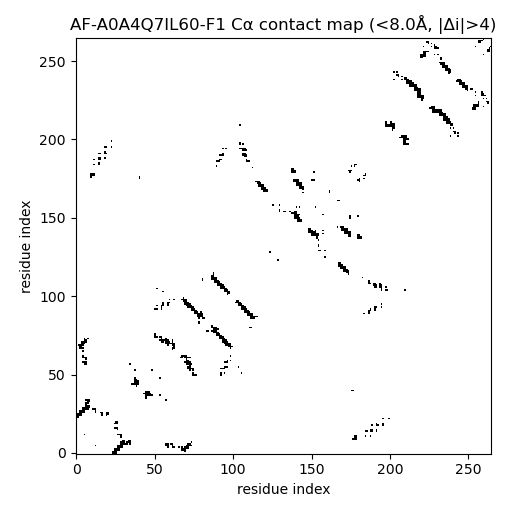4.611 -2.370 1.00 94.56 91 ASP A CA 1
ATOM 668 C C . ASP A 1 91 ? 1.150 3.505 -2.942 1.00 94.56 91 ASP A C 1
ATOM 670 O O . ASP A 1 91 ? 0.809 3.526 -4.123 1.00 94.56 91 ASP A O 1
ATOM 674 N N . GLU A 1 92 ? 0.732 2.566 -2.103 1.00 96.62 92 GLU A N 1
ATOM 675 C CA . GLU A 1 92 ? -0.232 1.525 -2.449 1.00 96.62 92 GLU A CA 1
ATOM 676 C C . GLU A 1 92 ? -1.473 1.664 -1.572 1.00 96.62 92 GLU A C 1
ATOM 678 O O . GLU A 1 92 ? -1.382 1.841 -0.354 1.00 96.62 92 GLU A O 1
ATOM 683 N N . ILE A 1 93 ? -2.642 1.533 -2.194 1.00 96.56 93 ILE A N 1
ATOM 684 C CA . ILE A 1 93 ? -3.940 1.508 -1.529 1.00 96.56 93 ILE A CA 1
ATOM 685 C C . ILE A 1 93 ? -4.694 0.234 -1.904 1.00 96.56 93 ILE A C 1
ATOM 687 O O . ILE A 1 93 ? -4.786 -0.147 -3.074 1.00 96.56 93 ILE A O 1
ATOM 691 N N . LEU A 1 94 ? -5.266 -0.412 -0.892 1.00 98.06 94 LEU A N 1
ATOM 692 C CA . LEU A 1 94 ? -6.229 -1.493 -1.036 1.00 98.06 94 LEU A CA 1
ATOM 693 C C . LEU A 1 94 ? -7.592 -1.029 -0.534 1.00 98.06 94 LEU A C 1
ATOM 695 O O . LEU A 1 94 ? -7.693 -0.335 0.476 1.00 98.06 94 LEU A O 1
ATOM 699 N N . CYS A 1 95 ? -8.645 -1.439 -1.229 1.00 98.00 95 CYS A N 1
ATOM 700 C CA . CYS A 1 95 ? -10.024 -1.281 -0.799 1.00 98.00 95 CYS A CA 1
ATOM 701 C C . CYS A 1 95 ? -10.655 -2.664 -0.660 1.00 98.00 95 CYS A C 1
ATOM 703 O O . CYS A 1 95 ? -10.651 -3.433 -1.617 1.00 98.00 95 CYS A O 1
ATOM 705 N N . PHE A 1 96 ? -11.194 -2.962 0.517 1.00 98.00 96 PHE A N 1
ATOM 706 C CA . PHE A 1 96 ? -12.056 -4.107 0.772 1.00 98.00 96 PHE A CA 1
ATOM 707 C C . PHE A 1 96 ? -13.497 -3.617 0.853 1.00 98.00 96 PHE A C 1
ATOM 709 O O . PHE A 1 96 ? -13.810 -2.749 1.670 1.00 98.00 96 PHE A O 1
ATOM 716 N N . TYR A 1 97 ? -14.361 -4.161 0.009 1.00 97.81 97 TYR A N 1
ATOM 717 C CA . TYR A 1 97 ? -15.768 -3.802 -0.075 1.00 97.81 97 TYR A CA 1
ATOM 718 C C . TYR A 1 97 ? -16.641 -5.001 0.290 1.00 97.81 97 TYR A C 1
ATOM 720 O O . TYR A 1 97 ? -16.441 -6.095 -0.234 1.00 97.81 97 TYR A O 1
ATOM 728 N N . GLU A 1 98 ? -17.611 -4.785 1.173 1.00 96.00 98 GLU A N 1
ATOM 729 C CA . GLU A 1 98 ? -18.616 -5.774 1.561 1.00 96.00 98 GLU A CA 1
ATOM 730 C C . GLU A 1 98 ? -19.971 -5.353 0.992 1.00 96.00 98 GLU A C 1
ATOM 732 O O . GLU A 1 98 ? -20.531 -4.312 1.347 1.00 96.00 98 GLU A O 1
ATOM 737 N N . ARG A 1 99 ? -20.513 -6.168 0.086 1.00 95.31 99 ARG A N 1
ATOM 738 C CA . ARG A 1 99 ? -21.736 -5.843 -0.653 1.00 95.31 99 ARG A CA 1
ATOM 739 C C . ARG A 1 99 ? -22.963 -5.751 0.252 1.00 95.31 99 ARG A C 1
ATOM 741 O O . ARG A 1 99 ? -23.797 -4.877 0.037 1.00 95.31 99 ARG A O 1
ATOM 748 N N . ALA A 1 100 ? -23.075 -6.639 1.241 1.00 92.75 100 ALA A N 1
ATOM 749 C CA . ALA A 1 100 ? -24.243 -6.728 2.117 1.00 92.75 100 ALA A CA 1
ATOM 750 C C . ALA A 1 100 ? -24.453 -5.458 2.959 1.00 92.75 100 ALA A C 1
ATOM 752 O O . ALA A 1 100 ? -25.586 -5.033 3.171 1.00 92.75 100 ALA A O 1
ATOM 753 N N . THR A 1 101 ? -23.360 -4.843 3.412 1.00 90.50 101 THR A N 1
ATOM 754 C CA . THR A 1 101 ? -23.375 -3.648 4.269 1.00 90.50 101 THR A CA 1
ATOM 755 C C . THR A 1 101 ? -23.101 -2.361 3.494 1.00 90.50 101 THR A C 1
ATOM 757 O O . THR A 1 101 ? -23.350 -1.267 3.996 1.00 90.50 101 THR A O 1
ATOM 760 N N . GLY A 1 102 ? -22.562 -2.466 2.276 1.00 92.19 102 GLY A N 1
ATOM 761 C CA . GLY A 1 102 ? -22.051 -1.331 1.516 1.00 92.19 102 GLY A CA 1
ATOM 762 C C . GLY A 1 102 ? -20.765 -0.733 2.100 1.00 92.19 102 GLY A C 1
ATOM 763 O O . GLY A 1 102 ? -20.329 0.324 1.636 1.00 92.19 102 GLY A O 1
ATOM 764 N N . GLN A 1 103 ? -20.155 -1.381 3.097 1.00 92.19 103 GLN A N 1
ATOM 765 C CA . GLN A 1 103 ? -18.966 -0.881 3.775 1.00 92.19 103 GLN A CA 1
ATOM 766 C C . GLN A 1 103 ? -17.733 -0.983 2.870 1.00 92.19 103 GLN A C 1
ATOM 768 O O . GLN A 1 103 ? -17.502 -2.000 2.218 1.00 92.19 103 GLN A O 1
ATOM 773 N N . ALA A 1 104 ? -16.912 0.071 2.872 1.00 96.50 104 ALA A N 1
ATOM 774 C CA . ALA A 1 104 ? -15.614 0.102 2.209 1.00 96.50 104 ALA A CA 1
ATOM 775 C C . ALA A 1 104 ? -14.509 0.411 3.225 1.00 96.50 104 ALA A C 1
ATOM 777 O O . ALA A 1 104 ? -14.503 1.474 3.846 1.00 96.50 104 ALA A O 1
ATOM 778 N N . ILE A 1 105 ? -13.558 -0.507 3.370 1.00 97.25 105 ILE A N 1
ATOM 779 C CA . ILE A 1 105 ? -12.399 -0.375 4.253 1.00 97.25 105 ILE A CA 1
ATOM 780 C C . ILE A 1 105 ? -11.169 -0.153 3.385 1.00 97.25 105 ILE A C 1
ATOM 782 O O . ILE A 1 105 ? -10.893 -0.929 2.473 1.00 97.25 105 ILE A O 1
ATOM 786 N N . TYR A 1 106 ? -10.431 0.913 3.676 1.00 97.50 106 TYR A N 1
ATOM 787 C CA . TYR A 1 106 ? -9.219 1.270 2.949 1.00 97.50 106 TYR A CA 1
ATOM 788 C C . TYR A 1 106 ? -7.996 0.993 3.803 1.00 97.50 106 TYR A C 1
ATOM 790 O O . TYR A 1 106 ? -7.984 1.332 4.986 1.00 97.50 106 TYR A O 1
ATOM 798 N N . ALA A 1 107 ? -6.975 0.431 3.175 1.00 97.81 107 ALA A N 1
ATOM 799 C CA . ALA A 1 107 ? -5.676 0.176 3.767 1.00 97.81 107 ALA A CA 1
ATOM 800 C C . ALA A 1 107 ? -4.579 0.725 2.865 1.00 97.81 107 ALA A C 1
ATOM 802 O O . ALA A 1 107 ? -4.740 0.751 1.644 1.00 97.81 107 ALA A O 1
ATOM 803 N N . THR A 1 108 ? -3.477 1.166 3.455 1.00 97.25 108 THR A N 1
ATOM 804 C CA . THR A 1 108 ? -2.411 1.852 2.720 1.00 97.25 108 THR A CA 1
ATOM 805 C C . THR A 1 108 ? -1.038 1.412 3.183 1.00 97.25 108 THR A C 1
ATOM 807 O O . THR A 1 108 ? -0.828 1.152 4.366 1.00 97.25 108 THR A O 1
ATOM 810 N N . ALA A 1 109 ? -0.078 1.416 2.268 1.00 97.62 109 ALA A N 1
ATOM 811 C CA . ALA A 1 109 ? 1.332 1.382 2.610 1.00 97.62 109 ALA A CA 1
ATOM 812 C C . ALA A 1 109 ? 2.114 2.287 1.669 1.00 97.62 109 ALA A C 1
ATOM 814 O O . ALA A 1 109 ? 1.879 2.290 0.462 1.00 97.62 109 ALA A O 1
ATOM 815 N N . SER A 1 110 ? 3.058 3.021 2.243 1.00 96.31 110 SER A N 1
ATOM 816 C CA . SER A 1 110 ? 3.824 4.033 1.534 1.00 96.31 110 SER A CA 1
ATOM 817 C C . SER A 1 110 ? 5.287 3.983 1.947 1.00 96.31 110 SER A C 1
ATOM 819 O O . SER A 1 110 ? 5.605 3.647 3.091 1.00 96.31 110 SER A O 1
ATOM 821 N N . GLY A 1 111 ? 6.196 4.308 1.033 1.00 95.25 111 GLY A N 1
ATOM 822 C CA . GLY A 1 111 ? 7.618 4.340 1.356 1.00 95.25 111 GLY A CA 1
ATOM 823 C C . GLY A 1 111 ? 8.537 4.655 0.180 1.00 95.25 111 GLY A C 1
ATOM 824 O O . GLY A 1 111 ? 8.087 4.729 -0.966 1.00 95.25 111 GLY A O 1
ATOM 825 N N . PRO A 1 112 ? 9.844 4.804 0.453 1.00 94.12 112 PRO A N 1
ATOM 826 C CA . PRO A 1 112 ? 10.829 5.083 -0.579 1.00 94.12 112 PRO A CA 1
ATOM 827 C C . PRO A 1 112 ? 10.929 3.923 -1.577 1.00 94.12 112 PRO A C 1
ATOM 829 O O . PRO A 1 112 ? 10.823 2.748 -1.218 1.00 94.12 112 PRO A O 1
ATOM 832 N N . PHE A 1 113 ? 11.175 4.266 -2.837 1.00 93.44 113 PHE A N 1
ATOM 833 C CA . PHE A 1 113 ? 11.339 3.347 -3.952 1.00 93.44 113 PHE A CA 1
ATOM 834 C C . PHE A 1 113 ? 12.701 3.578 -4.607 1.00 93.44 113 PHE A C 1
ATOM 836 O O . PHE A 1 113 ? 12.991 4.660 -5.103 1.00 93.44 113 PHE A O 1
ATOM 843 N N . ALA A 1 114 ? 13.559 2.562 -4.588 1.00 90.88 114 ALA A N 1
ATOM 844 C CA . ALA A 1 114 ? 14.978 2.734 -4.899 1.00 90.88 114 ALA A CA 1
ATOM 845 C C . ALA A 1 114 ? 15.317 2.753 -6.401 1.00 90.88 114 ALA A C 1
ATOM 847 O O . ALA A 1 114 ? 16.464 3.013 -6.754 1.00 90.88 114 ALA A O 1
ATOM 848 N N . ILE A 1 115 ? 14.364 2.438 -7.284 1.00 91.38 115 ILE A N 1
ATOM 849 C CA . ILE A 1 115 ? 14.630 2.303 -8.720 1.00 91.38 115 ILE A CA 1
ATOM 850 C C . ILE A 1 115 ? 14.238 3.598 -9.434 1.00 91.38 115 ILE A C 1
ATOM 852 O O . ILE A 1 115 ? 13.141 4.124 -9.232 1.00 91.38 115 ILE A O 1
ATOM 856 N N . SER A 1 116 ? 15.136 4.101 -10.277 1.00 89.75 116 SER A N 1
ATOM 857 C CA . SER A 1 116 ? 14.944 5.294 -11.101 1.00 89.75 116 SER A CA 1
ATOM 858 C C . SER A 1 116 ? 15.118 4.976 -12.583 1.00 89.75 116 SER A C 1
ATOM 860 O O . SER A 1 116 ? 15.632 3.917 -12.952 1.00 89.75 116 SER A O 1
ATOM 862 N N . SER A 1 117 ? 14.681 5.900 -13.433 1.00 92.19 117 SER A N 1
ATOM 863 C CA . SER A 1 117 ? 14.936 5.837 -14.867 1.00 92.19 117 SER A CA 1
ATOM 864 C C . SER A 1 117 ? 16.420 6.043 -15.180 1.00 92.19 117 SER A C 1
ATOM 866 O O . SER A 1 117 ? 17.166 6.639 -14.396 1.00 92.19 117 SER A O 1
ATOM 868 N N . ILE A 1 118 ? 16.848 5.535 -16.331 1.00 93.75 118 ILE A N 1
ATOM 869 C CA . ILE A 1 118 ? 18.214 5.647 -16.839 1.00 93.75 118 ILE A CA 1
ATOM 870 C C . ILE A 1 118 ? 18.133 6.171 -18.271 1.00 93.75 118 ILE A C 1
ATOM 872 O O . ILE A 1 118 ? 17.509 5.542 -19.125 1.00 93.75 118 ILE A O 1
ATOM 876 N N . GLN A 1 119 ? 18.770 7.313 -18.521 1.00 95.06 119 GLN A N 1
ATOM 877 C CA . GLN A 1 119 ? 18.973 7.813 -19.876 1.00 95.06 119 GLN A CA 1
ATOM 878 C C . GLN A 1 119 ? 20.109 7.022 -20.529 1.00 95.06 119 GLN A C 1
ATOM 880 O O . GLN A 1 119 ? 21.150 6.810 -19.904 1.00 95.06 119 GLN A O 1
ATOM 885 N N . VAL A 1 120 ? 19.885 6.578 -21.760 1.00 94.06 120 VAL A N 1
ATOM 886 C CA . VAL A 1 120 ? 20.904 5.999 -22.633 1.00 94.06 120 VAL A CA 1
ATOM 887 C C . VAL A 1 120 ? 21.313 7.063 -23.641 1.00 94.06 120 VAL A C 1
ATOM 889 O O . VAL A 1 120 ? 20.456 7.677 -24.279 1.00 94.06 120 VAL A O 1
ATOM 892 N N . ASP A 1 121 ? 22.619 7.255 -23.757 1.00 92.62 121 ASP A N 1
ATOM 893 C CA . ASP A 1 121 ? 23.294 8.158 -24.686 1.00 92.62 121 ASP A CA 1
ATOM 894 C C . ASP A 1 121 ? 24.527 7.468 -25.308 1.00 92.62 121 ASP A C 1
ATOM 896 O O . ASP A 1 121 ? 24.860 6.322 -24.983 1.00 92.62 121 ASP A O 1
ATOM 900 N N . SER A 1 122 ? 25.251 8.180 -26.177 1.00 85.25 122 SER A N 1
ATOM 901 C CA . SER A 1 122 ? 26.467 7.673 -26.827 1.00 85.25 122 SER A CA 1
ATOM 902 C C . SER A 1 122 ? 27.616 7.330 -25.869 1.00 85.25 122 SER A C 1
ATOM 904 O O . SER A 1 122 ? 28.541 6.623 -26.264 1.00 85.25 122 SER A O 1
ATOM 906 N N . GLU A 1 123 ? 27.595 7.829 -24.632 1.00 86.81 123 GLU A N 1
ATOM 907 C CA . GLU A 1 123 ? 28.627 7.578 -23.617 1.00 86.81 123 GLU A CA 1
ATOM 908 C C . GLU A 1 123 ? 28.260 6.412 -22.684 1.00 86.81 123 GLU A C 1
ATOM 910 O O . GLU A 1 123 ? 29.068 5.959 -21.864 1.00 86.81 123 GLU A O 1
ATOM 915 N N . THR A 1 124 ? 27.043 5.881 -22.810 1.00 87.38 124 THR A N 1
ATOM 916 C CA . THR A 1 124 ? 26.527 4.827 -21.945 1.00 87.38 124 THR A CA 1
ATOM 917 C C . THR A 1 124 ? 27.270 3.507 -22.170 1.00 87.38 124 THR A C 1
ATOM 919 O O . THR A 1 124 ? 27.068 2.787 -23.145 1.00 87.38 124 THR A O 1
ATOM 922 N N . CYS A 1 125 ? 28.120 3.136 -21.209 1.00 89.12 125 CYS A N 1
ATOM 923 C CA . CYS A 1 125 ? 28.847 1.868 -21.235 1.00 89.12 125 CYS A CA 1
ATOM 924 C C . CYS A 1 125 ? 27.939 0.669 -20.902 1.00 89.12 125 CYS A C 1
ATOM 926 O O . CYS A 1 125 ? 27.337 0.609 -19.823 1.00 89.12 125 CYS A O 1
ATOM 928 N N . ARG A 1 126 ? 27.922 -0.332 -21.797 1.00 88.38 126 ARG A N 1
ATOM 929 C CA . ARG A 1 126 ? 27.145 -1.580 -21.678 1.00 88.38 126 ARG A CA 1
ATOM 930 C C . ARG A 1 126 ? 27.346 -2.293 -20.341 1.00 88.38 126 ARG A C 1
ATOM 932 O O . ARG A 1 126 ? 26.364 -2.636 -19.687 1.00 88.38 126 ARG A O 1
ATOM 939 N N . ASP A 1 127 ? 28.592 -2.504 -19.922 1.00 89.19 127 ASP A N 1
ATOM 940 C CA . ASP A 1 127 ? 28.893 -3.274 -18.708 1.00 89.19 127 ASP A CA 1
ATOM 941 C C . ASP A 1 127 ? 28.443 -2.538 -17.442 1.00 89.19 127 ASP A C 1
ATOM 943 O O . ASP A 1 127 ? 27.900 -3.141 -16.512 1.00 89.19 127 ASP A O 1
ATOM 947 N N . THR A 1 128 ? 28.602 -1.212 -17.422 1.00 90.38 128 THR A N 1
ATOM 948 C CA . THR A 1 128 ? 28.117 -0.362 -16.329 1.00 90.38 128 THR A CA 1
ATOM 949 C C . THR A 1 128 ? 26.595 -0.392 -16.247 1.00 90.38 128 THR A C 1
ATOM 951 O O . THR A 1 128 ? 26.043 -0.508 -15.149 1.00 90.38 128 THR A O 1
ATOM 954 N N . LEU A 1 129 ? 25.911 -0.311 -17.392 1.00 92.25 129 LEU A N 1
ATOM 955 C CA . LEU A 1 129 ? 24.456 -0.389 -17.458 1.00 92.25 129 LEU A CA 1
ATOM 956 C C . LEU A 1 129 ? 23.962 -1.753 -16.969 1.00 92.25 129 LEU A C 1
ATOM 958 O O . LEU A 1 129 ? 23.155 -1.808 -16.044 1.00 92.25 129 LEU A O 1
ATOM 962 N N . LEU A 1 130 ? 24.507 -2.851 -17.497 1.00 91.00 130 LEU A N 1
ATOM 963 C CA . LEU A 1 130 ? 24.135 -4.204 -17.083 1.00 91.00 130 LEU A CA 1
ATOM 964 C C . LEU A 1 130 ? 24.359 -4.418 -15.580 1.00 91.00 130 LEU A C 1
ATOM 966 O O . LEU A 1 130 ? 23.492 -4.963 -14.901 1.00 91.00 130 LEU A O 1
ATOM 970 N N . LYS A 1 131 ? 25.475 -3.928 -15.025 1.00 91.19 131 LYS A N 1
ATOM 971 C CA . LYS A 1 131 ? 25.744 -3.999 -13.581 1.00 91.19 131 LYS A CA 1
ATOM 972 C C . LYS A 1 131 ? 24.694 -3.253 -12.753 1.00 91.19 131 LYS A C 1
ATOM 974 O O . LYS A 1 131 ? 24.280 -3.767 -11.715 1.00 91.19 131 LYS A O 1
ATOM 979 N N . LYS A 1 132 ? 24.253 -2.068 -13.196 1.00 91.38 132 LYS A N 1
ATOM 980 C CA . LYS A 1 132 ? 23.174 -1.310 -12.536 1.00 91.38 132 LYS A CA 1
ATOM 981 C C . LYS A 1 132 ? 21.848 -2.069 -12.590 1.00 91.38 132 LYS A C 1
ATOM 983 O O . LYS A 1 132 ? 21.206 -2.228 -11.557 1.00 91.38 132 LYS A O 1
ATOM 988 N N . LEU A 1 133 ? 21.462 -2.569 -13.764 1.00 92.94 133 LEU A N 1
ATOM 989 C CA . LEU A 1 133 ? 20.205 -3.301 -13.949 1.00 92.94 133 LEU A CA 1
ATOM 990 C C . LEU A 1 133 ? 20.188 -4.603 -13.129 1.00 92.94 133 LEU A C 1
ATOM 992 O O . LEU A 1 133 ? 19.200 -4.907 -12.464 1.00 92.94 133 LEU A O 1
ATOM 996 N N . ASN A 1 134 ? 21.313 -5.322 -13.076 1.00 89.94 134 ASN A N 1
ATOM 997 C CA . ASN A 1 134 ? 21.457 -6.577 -12.330 1.00 89.94 134 ASN A CA 1
ATOM 998 C C . ASN A 1 134 ? 21.470 -6.411 -10.807 1.00 89.94 134 ASN A C 1
ATOM 1000 O O . ASN A 1 134 ? 21.344 -7.406 -10.094 1.00 89.94 134 ASN A O 1
ATOM 1004 N N . HIS A 1 135 ? 21.555 -5.184 -10.285 1.00 92.44 135 HIS A N 1
ATOM 1005 C CA . HIS A 1 135 ? 21.243 -4.937 -8.876 1.00 92.44 135 HIS A CA 1
ATOM 1006 C C . HIS A 1 135 ? 19.772 -5.275 -8.557 1.00 92.44 135 HIS A C 1
ATOM 1008 O O . HIS A 1 135 ? 19.444 -5.623 -7.425 1.00 92.44 135 HIS A O 1
ATOM 1014 N N . PHE A 1 136 ? 18.899 -5.256 -9.570 1.00 91.88 136 PHE A N 1
ATOM 1015 C CA . PHE A 1 136 ? 17.472 -5.544 -9.471 1.00 91.88 136 PHE A CA 1
ATOM 1016 C C . PHE A 1 136 ? 17.082 -6.748 -10.351 1.00 91.88 136 PHE A C 1
ATOM 1018 O O . PHE A 1 136 ? 16.261 -6.632 -11.252 1.00 91.88 136 PHE A O 1
ATOM 1025 N N . GLN A 1 137 ? 17.648 -7.929 -10.079 1.00 84.75 137 GLN A N 1
ATOM 1026 C CA . GLN A 1 137 ? 17.568 -9.130 -10.944 1.00 84.75 137 GLN A CA 1
ATOM 1027 C C . GLN A 1 137 ? 16.152 -9.574 -11.366 1.00 84.75 137 GLN A C 1
ATOM 1029 O O . GLN A 1 137 ? 15.981 -10.204 -12.403 1.00 84.75 137 GLN A O 1
ATOM 1034 N N . SER A 1 138 ? 15.127 -9.289 -10.559 1.00 92.38 138 SER A N 1
ATOM 1035 C CA . SER A 1 138 ? 13.729 -9.653 -10.853 1.00 92.38 138 SER A CA 1
ATOM 1036 C C . SER A 1 138 ? 12.865 -8.471 -11.310 1.00 92.38 138 SER A C 1
ATOM 1038 O O . SER A 1 138 ? 11.667 -8.641 -11.533 1.00 92.38 138 SER A O 1
ATOM 1040 N N . GLN A 1 139 ? 13.453 -7.282 -11.444 1.00 96.31 139 GLN A N 1
ATOM 1041 C CA . GLN A 1 139 ? 12.796 -6.124 -12.036 1.00 96.31 139 GLN A CA 1
ATOM 1042 C C . GLN A 1 139 ? 12.755 -6.285 -13.557 1.00 96.31 139 GLN A C 1
ATOM 1044 O O . GLN A 1 139 ? 13.751 -6.663 -14.176 1.00 96.31 139 GLN A O 1
ATOM 1049 N N . ARG A 1 140 ? 11.611 -5.967 -14.168 1.00 97.06 140 ARG A N 1
ATOM 1050 C CA . ARG A 1 140 ? 11.533 -5.772 -15.622 1.00 97.06 140 ARG A CA 1
ATOM 1051 C C . ARG A 1 140 ? 11.562 -4.299 -15.990 1.00 97.06 140 ARG A C 1
ATOM 1053 O O . ARG A 1 140 ? 11.279 -3.435 -15.167 1.00 97.06 140 ARG A O 1
ATOM 1060 N N . TRP A 1 141 ? 11.888 -4.009 -17.234 1.00 97.25 141 TRP A N 1
ATOM 1061 C CA . TRP A 1 141 ? 12.141 -2.651 -17.686 1.00 97.25 141 TRP A CA 1
ATOM 1062 C C . TRP A 1 141 ? 11.250 -2.290 -18.866 1.00 97.25 141 TRP A C 1
ATOM 1064 O O . TRP A 1 141 ? 10.859 -3.146 -19.668 1.00 97.25 141 TRP A O 1
ATOM 1074 N N . LEU A 1 142 ? 10.928 -1.005 -18.943 1.00 97.38 142 LEU A N 1
ATOM 1075 C CA . LEU A 1 142 ? 10.416 -0.363 -20.137 1.00 97.38 142 LEU A CA 1
ATOM 1076 C C . LEU A 1 142 ? 11.604 0.226 -20.894 1.00 97.38 142 LEU A C 1
ATOM 1078 O O . LEU A 1 142 ? 12.474 0.845 -20.281 1.00 97.38 142 LEU A O 1
ATOM 1082 N N . LEU A 1 143 ? 11.622 0.060 -22.211 1.00 97.31 143 LEU A N 1
ATOM 1083 C CA . LEU A 1 143 ? 12.578 0.713 -23.096 1.00 97.31 143 LEU A CA 1
ATOM 1084 C C . LEU A 1 143 ? 11.807 1.619 -24.056 1.00 97.31 143 LEU A C 1
ATOM 1086 O O . LEU A 1 143 ? 10.981 1.133 -24.832 1.00 97.31 143 LEU A O 1
ATOM 1090 N N . LYS A 1 144 ? 12.067 2.924 -23.974 1.00 96.56 144 LYS A N 1
ATOM 1091 C CA . LYS A 1 144 ? 11.424 3.969 -24.774 1.00 96.56 144 LYS A CA 1
ATOM 1092 C C . LYS A 1 144 ? 12.423 4.574 -25.761 1.00 96.56 144 LYS A C 1
ATOM 1094 O O . LYS A 1 144 ? 13.481 5.031 -25.339 1.00 96.56 144 LYS A O 1
ATOM 1099 N N . PHE A 1 145 ? 12.088 4.582 -27.045 1.00 95.31 145 PHE A N 1
ATOM 1100 C CA . PHE A 1 145 ? 12.899 5.144 -28.138 1.00 95.31 145 PHE A CA 1
ATOM 1101 C C . PHE A 1 145 ? 11.996 5.374 -29.353 1.00 95.31 145 PHE A C 1
ATOM 1103 O O . PHE A 1 145 ? 11.056 4.609 -29.523 1.00 95.31 145 PHE A O 1
ATOM 1110 N N . ASP A 1 146 ? 12.254 6.383 -30.188 1.00 89.75 146 ASP A N 1
ATOM 1111 C CA . ASP A 1 146 ? 11.527 6.628 -31.453 1.00 89.75 146 ASP A CA 1
ATOM 1112 C C . ASP A 1 146 ? 9.995 6.440 -31.360 1.00 89.75 146 ASP A C 1
ATOM 1114 O O . ASP A 1 146 ? 9.399 5.699 -32.143 1.00 89.75 146 ASP A O 1
ATOM 1118 N N . GLU A 1 147 ? 9.369 7.034 -30.335 1.00 89.12 147 GLU A N 1
ATOM 1119 C CA . GLU A 1 147 ? 7.935 6.894 -29.990 1.00 89.12 147 GLU A CA 1
ATOM 1120 C C . GLU A 1 147 ? 7.450 5.467 -29.642 1.00 89.12 147 GLU A C 1
ATOM 1122 O O . GLU A 1 147 ? 6.288 5.256 -29.292 1.00 89.12 147 GLU A O 1
ATOM 1127 N N . GLN A 1 148 ? 8.333 4.473 -29.666 1.00 92.12 148 GLN A N 1
ATOM 1128 C CA . GLN A 1 148 ? 8.071 3.094 -29.275 1.00 92.12 148 GLN A CA 1
ATOM 1129 C C . GLN A 1 148 ? 8.301 2.888 -27.779 1.00 92.12 148 GLN A C 1
ATOM 1131 O O . GLN A 1 148 ? 9.197 3.471 -27.166 1.00 92.12 148 GLN A O 1
ATOM 1136 N N . VAL A 1 149 ? 7.511 1.983 -27.197 1.00 95.00 149 VAL A N 1
ATOM 1137 C CA . VAL A 1 149 ? 7.667 1.536 -25.810 1.00 95.00 149 VAL A CA 1
ATOM 1138 C C . VAL A 1 149 ? 7.637 0.014 -25.769 1.00 95.00 149 VAL A C 1
ATOM 1140 O O . VAL A 1 149 ? 6.582 -0.608 -25.906 1.00 95.00 149 VAL A O 1
ATOM 1143 N N . LEU A 1 150 ? 8.795 -0.598 -25.537 1.00 96.06 150 LEU A N 1
ATOM 1144 C CA . LEU A 1 150 ? 8.895 -2.028 -25.258 1.00 96.06 150 LEU A CA 1
ATOM 1145 C C . LEU A 1 150 ? 8.726 -2.250 -23.756 1.00 96.06 150 LEU A C 1
ATOM 1147 O O . LEU A 1 150 ? 9.343 -1.550 -22.958 1.00 96.06 150 LEU A O 1
ATOM 1151 N N . LYS A 1 151 ? 7.869 -3.198 -23.364 1.00 95.06 151 LYS A N 1
ATOM 1152 C CA . LYS A 1 151 ? 7.446 -3.394 -21.968 1.00 95.06 151 LYS A CA 1
ATOM 1153 C C . LYS A 1 151 ? 7.877 -4.776 -21.457 1.00 95.06 151 LYS A C 1
ATOM 1155 O O . LYS A 1 151 ? 7.863 -5.738 -22.218 1.00 95.06 151 LYS A O 1
ATOM 1160 N N . GLY A 1 152 ? 8.183 -4.908 -20.165 1.00 95.62 152 GLY A N 1
ATOM 1161 C CA . GLY A 1 152 ? 8.445 -6.207 -19.526 1.00 95.62 152 GLY A CA 1
ATOM 1162 C C . GLY A 1 152 ? 9.804 -6.852 -19.843 1.00 95.62 152 GLY A C 1
ATOM 1163 O O . GLY A 1 152 ? 9.957 -8.062 -19.663 1.00 95.62 152 GLY A O 1
ATOM 1164 N N . LEU A 1 153 ? 10.802 -6.078 -20.280 1.00 96.62 153 LEU A N 1
ATOM 1165 C CA . LEU A 1 153 ? 12.120 -6.602 -20.664 1.00 96.62 153 LEU A CA 1
ATOM 1166 C C . LEU A 1 153 ? 12.936 -7.046 -19.439 1.00 96.62 153 LEU A C 1
ATOM 1168 O O . LEU A 1 153 ? 12.921 -6.366 -18.414 1.00 96.62 153 LEU A O 1
ATOM 1172 N N . SER A 1 154 ? 13.659 -8.171 -19.522 1.00 95.81 154 SER A N 1
ATOM 1173 C CA . SER A 1 154 ? 14.734 -8.441 -18.548 1.00 95.81 154 SER A CA 1
ATOM 1174 C C . SER A 1 154 ? 15.928 -7.521 -18.805 1.00 95.81 154 SER A C 1
ATOM 1176 O O . SER A 1 154 ? 16.013 -6.898 -19.864 1.00 95.81 154 SER A O 1
ATOM 1178 N N . SER A 1 155 ? 16.864 -7.459 -17.857 1.00 94.44 155 SER A N 1
ATOM 1179 C CA . SER A 1 155 ? 18.134 -6.748 -18.042 1.00 94.44 155 SER A CA 1
ATOM 1180 C C . SER A 1 155 ? 18.884 -7.237 -19.286 1.00 94.44 155 SER A C 1
ATOM 1182 O O . SER A 1 155 ? 19.400 -6.431 -20.051 1.00 94.44 155 SER A O 1
ATOM 1184 N N . GLU A 1 156 ? 18.904 -8.549 -19.521 1.00 93.00 156 GLU A N 1
ATOM 1185 C CA . GLU A 1 156 ? 19.581 -9.183 -20.656 1.00 93.00 156 GLU A CA 1
ATOM 1186 C C . GLU A 1 156 ? 18.905 -8.814 -21.978 1.00 93.00 156 GLU A C 1
ATOM 1188 O O . GLU A 1 156 ? 19.552 -8.237 -22.850 1.00 93.00 156 GLU A O 1
ATOM 1193 N N . THR A 1 157 ? 17.591 -9.047 -22.091 1.00 94.75 157 THR A N 1
ATOM 1194 C CA . THR A 1 157 ? 16.829 -8.726 -23.307 1.00 94.75 157 THR A CA 1
ATOM 1195 C C . THR A 1 157 ? 16.882 -7.234 -23.626 1.00 94.75 157 THR A C 1
ATOM 1197 O O . THR A 1 157 ? 16.921 -6.852 -24.793 1.00 94.75 157 THR A O 1
ATOM 1200 N N . LEU A 1 158 ? 16.901 -6.370 -22.607 1.00 95.88 158 LEU A N 1
ATOM 1201 C CA . LEU A 1 158 ? 17.036 -4.929 -22.798 1.00 95.88 158 LEU A CA 1
ATOM 1202 C C . LEU A 1 158 ? 18.384 -4.570 -23.432 1.00 95.88 158 LEU A C 1
ATOM 1204 O O . LEU A 1 158 ? 18.415 -3.811 -24.398 1.00 95.88 158 LEU A O 1
ATOM 1208 N N . ILE A 1 159 ? 19.486 -5.121 -22.915 1.00 93.88 159 ILE A N 1
ATOM 1209 C CA . ILE A 1 159 ? 20.833 -4.866 -23.444 1.00 93.88 159 ILE A CA 1
ATOM 1210 C C . ILE A 1 159 ? 20.988 -5.417 -24.866 1.00 93.88 159 ILE A C 1
ATOM 1212 O O . ILE A 1 159 ? 21.571 -4.746 -25.715 1.00 93.88 159 ILE A O 1
ATOM 1216 N N . GLU A 1 160 ? 20.457 -6.610 -25.133 1.00 94.19 160 GLU A N 1
ATOM 1217 C CA . GLU A 1 160 ? 20.416 -7.192 -26.481 1.00 94.19 160 GLU A CA 1
ATOM 1218 C C . GLU A 1 160 ? 19.640 -6.286 -27.440 1.00 94.19 160 GLU A C 1
ATOM 1220 O O . GLU A 1 160 ? 20.149 -5.925 -28.496 1.00 94.19 160 GLU A O 1
ATOM 1225 N N . THR A 1 161 ? 18.465 -5.806 -27.022 1.00 94.94 161 THR A N 1
ATOM 1226 C CA . THR A 1 161 ? 17.627 -4.920 -27.841 1.00 94.94 161 THR A CA 1
ATOM 1227 C C . THR A 1 161 ? 18.323 -3.600 -28.174 1.00 94.94 161 THR A C 1
ATOM 1229 O O . THR A 1 161 ? 18.230 -3.140 -29.312 1.00 94.94 161 THR A O 1
ATOM 1232 N N . LEU A 1 162 ? 19.024 -2.991 -27.210 1.00 94.19 162 LEU A N 1
ATOM 1233 C CA . LEU A 1 162 ? 19.811 -1.773 -27.442 1.00 94.19 162 LEU A CA 1
ATOM 1234 C C . LEU A 1 162 ? 20.899 -2.000 -28.500 1.00 94.19 162 LEU A C 1
ATOM 1236 O O . LEU A 1 162 ? 21.074 -1.163 -29.385 1.00 94.19 162 LEU A O 1
ATOM 1240 N N . ALA A 1 163 ? 21.603 -3.134 -28.427 1.00 92.44 163 ALA A N 1
ATOM 1241 C CA . ALA A 1 163 ? 22.672 -3.477 -29.359 1.00 92.44 163 ALA A CA 1
ATOM 1242 C C . ALA A 1 163 ? 22.138 -3.800 -30.764 1.00 92.44 163 ALA A C 1
ATOM 1244 O O . ALA A 1 163 ? 22.623 -3.236 -31.744 1.00 92.44 163 ALA A O 1
ATOM 1245 N N . ASP A 1 164 ? 21.114 -4.649 -30.864 1.00 94.12 164 ASP A N 1
ATOM 1246 C CA . ASP A 1 164 ? 20.540 -5.100 -32.138 1.00 94.12 164 ASP A CA 1
ATOM 1247 C C . ASP A 1 164 ? 19.932 -3.944 -32.935 1.00 94.12 164 ASP A C 1
ATOM 1249 O O . ASP A 1 164 ? 20.082 -3.863 -34.156 1.00 94.12 164 ASP A O 1
ATOM 1253 N N . LYS A 1 165 ? 19.257 -3.023 -32.239 1.00 93.00 165 LYS A N 1
ATOM 1254 C CA . LYS A 1 165 ? 18.668 -1.822 -32.840 1.00 93.00 165 LYS A CA 1
ATOM 1255 C C . LYS A 1 165 ? 19.657 -0.663 -32.968 1.00 93.00 165 LYS A C 1
ATOM 1257 O O . LYS A 1 165 ? 19.281 0.359 -33.530 1.00 93.00 165 LYS A O 1
ATOM 1262 N N . GLN A 1 166 ? 20.887 -0.820 -32.471 1.00 91.88 166 GLN A N 1
ATOM 1263 C CA . GLN A 1 166 ? 21.927 0.215 -32.461 1.00 91.88 166 GLN A CA 1
ATOM 1264 C C . GLN A 1 166 ? 21.418 1.549 -31.884 1.00 91.88 166 GLN A C 1
ATOM 1266 O O . GLN A 1 166 ? 21.703 2.620 -32.414 1.00 91.88 166 GLN A O 1
ATOM 1271 N N . LEU A 1 167 ? 20.629 1.478 -30.805 1.00 91.38 167 LEU A N 1
ATOM 1272 C CA . LEU A 1 167 ? 20.021 2.656 -30.188 1.00 91.38 167 LEU A CA 1
ATOM 1273 C C . LEU A 1 167 ? 21.080 3.448 -29.423 1.00 91.38 167 LEU A C 1
ATOM 1275 O O . LEU A 1 167 ? 21.633 2.965 -28.435 1.00 91.38 167 LEU A O 1
ATOM 1279 N N . THR A 1 168 ? 21.331 4.676 -29.870 1.00 86.19 168 THR A N 1
ATOM 1280 C CA . THR A 1 168 ? 22.235 5.625 -29.206 1.00 86.19 168 THR A CA 1
ATOM 1281 C C . THR A 1 168 ? 21.506 6.597 -28.288 1.00 86.19 168 THR A C 1
ATOM 1283 O O . THR A 1 168 ? 22.152 7.241 -27.474 1.00 86.19 168 THR A O 1
ATOM 1286 N N . GLU A 1 169 ? 20.181 6.697 -28.403 1.00 93.19 169 GLU A N 1
ATOM 1287 C CA . GLU A 1 169 ? 19.325 7.509 -27.539 1.00 93.19 169 GLU A CA 1
ATOM 1288 C C . GLU A 1 169 ? 18.089 6.698 -27.149 1.00 93.19 169 GLU A C 1
ATOM 1290 O O . GLU A 1 169 ? 17.324 6.244 -28.001 1.00 93.19 169 GLU A O 1
ATOM 1295 N N . ALA A 1 170 ? 17.901 6.481 -25.850 1.00 96.00 170 ALA A N 1
ATOM 1296 C CA . ALA A 1 170 ? 16.726 5.801 -25.318 1.00 96.00 170 ALA A CA 1
ATOM 1297 C C . ALA A 1 170 ? 16.518 6.156 -23.843 1.00 96.00 170 ALA A C 1
ATOM 1299 O O . ALA A 1 170 ? 17.440 6.574 -23.144 1.00 96.00 170 ALA A O 1
ATOM 1300 N N . LEU A 1 171 ? 15.307 5.933 -23.346 1.00 96.69 171 LEU A N 1
ATOM 1301 C CA . LEU A 1 171 ? 14.989 6.029 -21.928 1.00 96.69 171 LEU A CA 1
ATOM 1302 C C . LEU A 1 171 ? 14.598 4.650 -21.401 1.00 96.69 171 LEU A C 1
ATOM 1304 O O . LEU A 1 171 ? 13.676 4.005 -21.903 1.00 96.69 171 LEU A O 1
ATOM 1308 N N . ILE A 1 172 ? 15.297 4.210 -20.361 1.00 96.75 172 ILE A N 1
ATOM 1309 C CA . ILE A 1 172 ? 14.979 2.997 -19.616 1.00 96.75 172 ILE A CA 1
ATOM 1310 C C . ILE A 1 172 ? 14.211 3.405 -18.364 1.00 96.75 172 ILE A C 1
ATOM 1312 O O . ILE A 1 172 ? 14.692 4.211 -17.569 1.00 96.75 172 ILE A O 1
ATOM 1316 N N . GLU A 1 173 ? 13.041 2.820 -18.144 1.00 95.62 173 GLU A N 1
ATOM 1317 C CA . GLU A 1 173 ? 12.244 3.045 -16.935 1.00 95.62 173 GLU A CA 1
ATOM 1318 C C . GLU A 1 173 ? 11.934 1.723 -16.235 1.00 95.62 173 GLU A C 1
ATOM 1320 O O . GLU A 1 173 ? 11.809 0.687 -16.895 1.00 95.62 173 GLU A O 1
ATOM 1325 N N . PRO A 1 174 ? 11.775 1.718 -14.900 1.00 95.19 174 PRO A N 1
ATOM 1326 C CA . PRO A 1 174 ? 11.270 0.539 -14.221 1.00 95.19 174 PRO A CA 1
ATOM 1327 C C . PRO A 1 174 ? 9.861 0.215 -14.718 1.00 95.19 174 PRO A C 1
ATOM 1329 O O . PRO A 1 174 ? 8.971 1.063 -14.728 1.00 95.19 174 PRO A O 1
ATOM 1332 N N . ASP A 1 175 ? 9.626 -1.042 -15.072 1.00 95.06 175 ASP A N 1
ATOM 1333 C CA . ASP A 1 175 ? 8.275 -1.524 -15.299 1.00 95.06 175 ASP A CA 1
ATOM 1334 C C . ASP A 1 175 ? 7.559 -1.696 -13.958 1.00 95.06 175 ASP A C 1
ATOM 1336 O O . ASP A 1 175 ? 7.764 -2.667 -13.224 1.00 95.06 175 ASP A O 1
ATOM 1340 N N . LEU A 1 176 ? 6.730 -0.714 -13.616 1.00 92.94 176 LEU A N 1
ATOM 1341 C CA . LEU A 1 176 ? 6.060 -0.645 -12.321 1.00 92.94 176 LEU A CA 1
ATOM 1342 C C . LEU A 1 176 ? 4.841 -1.566 -12.223 1.00 92.94 176 LEU A C 1
ATOM 1344 O O . LEU A 1 176 ? 4.174 -1.571 -11.188 1.00 92.94 176 LEU A O 1
ATOM 1348 N N . ARG A 1 177 ? 4.496 -2.350 -13.254 1.00 91.19 177 ARG A N 1
ATOM 1349 C CA . ARG A 1 177 ? 3.408 -3.339 -13.156 1.00 91.19 177 ARG A CA 1
ATOM 1350 C C . ARG A 1 177 ? 3.759 -4.368 -12.083 1.00 91.19 177 ARG A C 1
ATOM 1352 O O . ARG A 1 177 ? 4.894 -4.825 -12.003 1.00 91.19 177 ARG A O 1
ATOM 1359 N N . ALA A 1 178 ? 2.799 -4.727 -11.228 1.00 91.44 178 ALA A N 1
ATOM 1360 C CA . ALA A 1 178 ? 3.094 -5.501 -10.018 1.00 91.44 178 ALA A CA 1
ATOM 1361 C C . ALA A 1 178 ? 3.796 -6.838 -10.321 1.00 91.44 178 ALA A C 1
ATOM 1363 O O . ALA A 1 178 ? 4.799 -7.138 -9.685 1.00 91.44 178 ALA A O 1
ATOM 1364 N N . MET A 1 179 ? 3.384 -7.576 -11.357 1.00 90.94 179 MET A N 1
ATOM 1365 C CA . MET A 1 179 ? 4.051 -8.808 -11.815 1.00 90.94 179 MET A CA 1
ATOM 1366 C C . MET A 1 179 ? 5.535 -8.640 -12.207 1.00 90.94 179 MET A C 1
ATOM 1368 O O . MET A 1 179 ? 6.287 -9.610 -12.211 1.00 90.94 179 MET A O 1
ATOM 1372 N N . HIS A 1 180 ? 5.968 -7.414 -12.499 1.00 94.44 180 HIS A N 1
ATOM 1373 C CA . HIS A 1 180 ? 7.303 -7.061 -12.979 1.00 94.44 180 HIS A CA 1
ATOM 1374 C C . HIS A 1 180 ? 8.161 -6.304 -11.960 1.00 94.44 180 HIS A C 1
ATOM 1376 O O . HIS A 1 180 ? 9.343 -6.077 -12.218 1.00 94.44 180 HIS A O 1
ATOM 1382 N N . CYS A 1 181 ? 7.588 -5.923 -10.814 1.00 95.50 181 CYS A N 1
ATOM 1383 C CA . CYS A 1 181 ? 8.251 -5.080 -9.827 1.00 95.50 181 CYS A CA 1
ATOM 1384 C C . CYS A 1 181 ? 8.201 -5.703 -8.419 1.00 95.50 181 CYS A C 1
ATOM 1386 O O . CYS A 1 181 ? 7.240 -5.482 -7.674 1.00 95.50 181 CYS A O 1
ATOM 1388 N N . PRO A 1 182 ? 9.239 -6.458 -8.009 1.00 95.31 182 PRO A N 1
ATOM 1389 C CA . PRO A 1 182 ? 9.303 -7.092 -6.689 1.00 95.31 182 PRO A CA 1
ATOM 1390 C C . PRO A 1 182 ? 9.198 -6.104 -5.519 1.00 95.31 182 PRO A C 1
ATOM 1392 O O . PRO A 1 182 ? 8.504 -6.371 -4.541 1.00 95.31 182 PRO A O 1
ATOM 1395 N N . LEU A 1 183 ? 9.840 -4.934 -5.616 1.00 95.12 183 LEU A N 1
ATOM 1396 C CA . LEU A 1 183 ? 9.763 -3.908 -4.567 1.00 95.12 183 LEU A CA 1
ATOM 1397 C C . LEU A 1 183 ? 8.341 -3.355 -4.414 1.00 95.12 183 LEU A C 1
ATOM 1399 O O . LEU A 1 183 ? 7.876 -3.114 -3.300 1.00 95.12 183 LEU A O 1
ATOM 1403 N N . ARG A 1 184 ? 7.614 -3.211 -5.526 1.00 95.25 184 ARG A N 1
ATOM 1404 C CA . ARG A 1 184 ? 6.200 -2.843 -5.488 1.00 95.25 184 ARG A CA 1
ATOM 1405 C C . ARG A 1 184 ? 5.349 -3.953 -4.871 1.00 95.25 184 ARG A C 1
ATOM 1407 O O . ARG A 1 184 ? 4.505 -3.652 -4.035 1.00 95.25 184 ARG A O 1
ATOM 1414 N N . GLN A 1 185 ? 5.593 -5.220 -5.218 1.00 96.19 185 GLN A N 1
ATOM 1415 C CA . GLN A 1 185 ? 4.903 -6.363 -4.599 1.00 96.19 185 GLN A CA 1
ATOM 1416 C C . GLN A 1 185 ? 5.055 -6.356 -3.072 1.00 96.19 185 GLN A C 1
ATOM 1418 O O . GLN A 1 185 ? 4.069 -6.546 -2.369 1.00 96.19 185 GLN A O 1
ATOM 1423 N N . GLN A 1 186 ? 6.251 -6.060 -2.550 1.00 96.56 186 GLN A N 1
ATOM 1424 C CA . GLN A 1 186 ? 6.471 -5.918 -1.106 1.00 96.56 186 GLN A CA 1
ATOM 1425 C C . GLN A 1 186 ? 5.628 -4.792 -0.492 1.00 96.56 186 GLN A C 1
ATOM 1427 O O . GLN A 1 186 ? 5.103 -4.955 0.610 1.00 96.56 186 GLN A O 1
ATOM 1432 N N . MET A 1 187 ? 5.471 -3.663 -1.189 1.00 97.31 187 MET A N 1
ATOM 1433 C CA . MET A 1 187 ? 4.617 -2.567 -0.721 1.00 97.31 187 MET A CA 1
ATOM 1434 C C . MET A 1 187 ? 3.133 -2.953 -0.725 1.00 97.31 187 MET A C 1
ATOM 1436 O O . MET A 1 187 ? 2.433 -2.691 0.250 1.00 97.31 187 MET A O 1
ATOM 1440 N N . ILE A 1 188 ? 2.667 -3.659 -1.761 1.00 97.44 188 ILE A N 1
ATOM 1441 C CA . ILE A 1 188 ? 1.301 -4.206 -1.811 1.00 97.44 188 ILE A CA 1
ATOM 1442 C C . ILE A 1 188 ? 1.072 -5.160 -0.632 1.00 97.44 188 ILE A C 1
ATOM 1444 O O . ILE A 1 188 ? 0.043 -5.068 0.034 1.00 97.44 188 ILE A O 1
ATOM 1448 N N . SER A 1 189 ? 2.041 -6.025 -0.316 1.00 98.06 189 SER A N 1
ATOM 1449 C CA . SER A 1 189 ? 1.956 -6.914 0.847 1.00 98.06 189 SER A CA 1
ATOM 1450 C C . SER A 1 189 ? 1.864 -6.145 2.169 1.00 98.06 189 SER A C 1
ATOM 1452 O O . SER A 1 189 ? 1.111 -6.545 3.052 1.00 98.06 189 SER A O 1
ATOM 1454 N N . LYS A 1 190 ? 2.565 -5.011 2.318 1.00 98.50 190 LYS A N 1
ATOM 1455 C CA . LYS A 1 190 ? 2.420 -4.137 3.498 1.00 98.50 190 LYS A CA 1
ATOM 1456 C C . LYS A 1 190 ? 1.018 -3.533 3.591 1.00 98.50 190 LYS A C 1
ATOM 1458 O O . LYS A 1 190 ? 0.438 -3.536 4.674 1.00 98.50 190 LYS A O 1
ATOM 1463 N N . ALA A 1 191 ? 0.448 -3.080 2.473 1.00 98.44 191 ALA A N 1
ATOM 1464 C CA . ALA A 1 191 ? -0.931 -2.592 2.442 1.00 98.44 191 ALA A CA 1
ATOM 1465 C C . ALA A 1 191 ? -1.932 -3.714 2.776 1.00 98.44 191 ALA A C 1
ATOM 1467 O O . ALA A 1 191 ? -2.936 -3.473 3.441 1.00 98.44 191 ALA A O 1
ATOM 1468 N N . ALA A 1 192 ? -1.645 -4.957 2.376 1.00 98.38 192 ALA A N 1
ATOM 1469 C CA . ALA A 1 192 ? -2.452 -6.123 2.731 1.00 98.38 192 ALA A CA 1
ATOM 1470 C C . ALA A 1 192 ? -2.383 -6.454 4.231 1.00 98.38 192 ALA A C 1
ATOM 1472 O O . ALA A 1 192 ? -3.398 -6.818 4.821 1.00 98.38 192 ALA A O 1
ATOM 1473 N N . ILE A 1 193 ? -1.221 -6.276 4.867 1.00 98.50 193 ILE A N 1
ATOM 1474 C CA . ILE A 1 193 ? -1.074 -6.401 6.325 1.00 98.50 193 ILE A CA 1
ATOM 1475 C C . ILE A 1 193 ? -1.881 -5.311 7.047 1.00 98.50 193 ILE A C 1
ATOM 1477 O O . ILE A 1 193 ? -2.612 -5.625 7.985 1.00 98.50 193 ILE A O 1
ATOM 1481 N N . ASP A 1 194 ? -1.814 -4.053 6.595 1.00 98.50 194 ASP A N 1
ATOM 1482 C CA . ASP A 1 194 ? -2.662 -2.974 7.133 1.00 98.50 194 ASP A CA 1
ATOM 1483 C C . ASP A 1 194 ? -4.156 -3.309 6.977 1.00 98.50 194 ASP A C 1
ATOM 1485 O O . ASP A 1 194 ? -4.941 -3.149 7.913 1.00 98.50 194 ASP A O 1
ATOM 1489 N N . LEU A 1 195 ? -4.553 -3.877 5.833 1.00 98.50 195 LEU A N 1
ATOM 1490 C CA . LEU A 1 195 ? -5.927 -4.319 5.607 1.00 98.50 195 LEU A CA 1
ATOM 1491 C C . LEU A 1 195 ? -6.348 -5.409 6.596 1.00 98.50 195 LEU A C 1
ATOM 1493 O O . LEU A 1 195 ? -7.415 -5.306 7.200 1.00 98.50 195 LEU A O 1
ATOM 1497 N N . ALA A 1 196 ? -5.511 -6.426 6.797 1.00 98.31 196 ALA A N 1
ATOM 1498 C CA . ALA A 1 196 ? -5.782 -7.492 7.752 1.00 98.31 196 ALA A CA 1
ATOM 1499 C C . ALA A 1 196 ? -5.937 -6.950 9.185 1.00 98.31 196 ALA A C 1
ATOM 1501 O O . ALA A 1 196 ? -6.869 -7.328 9.897 1.00 98.31 196 ALA A O 1
ATOM 1502 N N . ASN A 1 197 ? -5.081 -6.004 9.588 1.00 97.81 197 ASN A N 1
ATOM 1503 C CA . ASN A 1 197 ? -5.178 -5.335 10.886 1.00 97.81 197 ASN A CA 1
ATOM 1504 C C . ASN A 1 197 ? -6.506 -4.581 11.036 1.00 97.81 197 ASN A C 1
ATOM 1506 O O . ASN A 1 197 ? -7.175 -4.706 12.060 1.00 97.81 197 ASN A O 1
ATOM 1510 N N . ARG A 1 198 ? -6.934 -3.843 10.005 1.00 97.62 198 ARG A N 1
ATOM 1511 C CA . ARG A 1 198 ? -8.209 -3.105 10.005 1.00 97.62 198 ARG A CA 1
ATOM 1512 C C . ARG A 1 198 ? -9.426 -4.020 10.061 1.00 97.62 198 ARG A C 1
ATOM 1514 O O . ARG A 1 198 ? -10.396 -3.694 10.741 1.00 97.62 198 ARG A O 1
ATOM 1521 N N . LEU A 1 199 ? -9.386 -5.158 9.371 1.00 96.81 199 LEU A N 1
ATOM 1522 C CA . LEU A 1 199 ? -10.465 -6.149 9.395 1.00 96.81 199 LEU A CA 1
ATOM 1523 C C . LEU A 1 199 ? -10.584 -6.843 10.761 1.00 96.81 199 LEU A C 1
ATOM 1525 O O . LEU A 1 199 ? -11.697 -7.151 11.176 1.00 96.81 199 LEU A O 1
ATOM 1529 N N . ASN A 1 200 ? -9.468 -7.028 11.473 1.00 96.81 200 ASN A N 1
ATOM 1530 C CA . ASN A 1 200 ? -9.439 -7.531 12.854 1.00 96.81 200 ASN A CA 1
ATOM 1531 C C . ASN A 1 200 ? -9.790 -6.477 13.912 1.00 96.81 200 ASN A C 1
ATOM 1533 O O . ASN A 1 200 ? -10.116 -6.822 15.047 1.00 96.81 200 ASN A O 1
ATOM 1537 N N . ALA A 1 201 ? -9.691 -5.193 13.575 1.00 96.31 201 ALA A N 1
ATOM 1538 C CA . ALA A 1 201 ? -9.971 -4.106 14.496 1.00 96.31 201 ALA A CA 1
ATOM 1539 C C . ALA A 1 201 ? -11.488 -3.906 14.630 1.00 96.31 201 ALA A C 1
ATOM 1541 O O . ALA A 1 201 ? -12.110 -3.164 13.867 1.00 96.31 201 ALA A O 1
ATOM 1542 N N . ILE A 1 202 ? -12.084 -4.604 15.594 1.00 96.44 202 ILE A N 1
ATOM 1543 C CA . ILE A 1 202 ? -13.528 -4.622 15.827 1.00 96.44 202 ILE A CA 1
ATOM 1544 C C . ILE A 1 202 ? -13.939 -3.540 16.835 1.00 96.44 202 ILE A C 1
ATOM 1546 O O . ILE A 1 202 ? -13.312 -3.355 17.878 1.00 96.44 202 ILE A O 1
ATOM 1550 N N . CYS A 1 203 ? -15.029 -2.831 16.541 1.00 96.31 203 CYS A N 1
ATOM 1551 C CA . CYS A 1 203 ? -15.631 -1.868 17.451 1.00 96.31 203 CYS A CA 1
ATOM 1552 C C . CYS A 1 203 ? -16.256 -2.588 18.658 1.00 96.31 203 CYS A C 1
ATOM 1554 O O . CYS A 1 203 ? -17.160 -3.402 18.462 1.00 96.31 203 CYS A O 1
ATOM 1556 N N . PRO A 1 204 ? -15.905 -2.225 19.904 1.00 96.94 204 PRO A N 1
ATOM 1557 C CA . PRO A 1 204 ? -16.422 -2.901 21.096 1.00 96.94 204 PRO A CA 1
ATOM 1558 C C . PRO A 1 204 ? -17.914 -2.647 21.361 1.00 96.94 204 PRO A C 1
ATOM 1560 O O . PRO A 1 204 ? -18.499 -3.293 22.225 1.00 96.94 204 PRO A O 1
ATOM 1563 N N . LYS A 1 205 ? -18.543 -1.703 20.645 1.00 97.25 205 LYS A N 1
ATOM 1564 C CA . LYS A 1 205 ? -19.969 -1.376 20.806 1.00 97.25 205 LYS A CA 1
ATOM 1565 C C . LYS A 1 205 ? -20.894 -2.028 19.789 1.00 97.25 205 LYS A C 1
ATOM 1567 O O . LYS A 1 205 ? -22.005 -2.392 20.149 1.00 97.25 205 LYS A O 1
ATOM 1572 N N . CYS A 1 206 ? -20.477 -2.125 18.530 1.00 95.19 206 CYS A N 1
ATOM 1573 C CA . CYS A 1 206 ? -21.338 -2.617 17.446 1.00 95.19 206 CYS A CA 1
ATOM 1574 C C . CYS A 1 206 ? -20.737 -3.787 16.664 1.00 95.19 206 CYS A C 1
ATOM 1576 O O . CYS A 1 206 ? -21.360 -4.271 15.727 1.00 95.19 206 CYS A O 1
ATOM 1578 N N . ASN A 1 207 ? -19.530 -4.231 17.020 1.00 94.44 207 ASN A N 1
ATOM 1579 C CA . ASN A 1 207 ? -18.775 -5.269 16.325 1.00 94.44 207 ASN A CA 1
ATOM 1580 C C . ASN A 1 207 ? -18.433 -4.970 14.850 1.00 94.44 207 ASN A C 1
ATOM 1582 O O . ASN A 1 207 ? -17.972 -5.857 14.134 1.00 94.44 207 ASN A O 1
ATOM 1586 N N . ALA A 1 208 ? -18.602 -3.727 14.386 1.00 93.38 208 ALA A N 1
ATOM 1587 C CA . ALA A 1 208 ? -18.155 -3.326 13.056 1.00 93.38 208 ALA A CA 1
ATOM 1588 C C . ALA A 1 208 ? -16.621 -3.358 12.953 1.00 93.38 208 ALA A C 1
ATOM 1590 O O . ALA A 1 208 ? -15.919 -3.006 13.902 1.00 93.38 208 ALA A O 1
ATOM 1591 N N . LYS A 1 209 ? -16.109 -3.747 11.782 1.00 95.12 209 LYS A N 1
ATOM 1592 C CA . LYS A 1 209 ? -14.676 -3.735 11.446 1.00 95.12 209 LYS A CA 1
ATOM 1593 C C . LYS A 1 209 ? -14.162 -2.296 11.285 1.00 95.12 209 LYS A C 1
ATOM 1595 O O . LYS A 1 209 ? -14.953 -1.356 11.193 1.00 95.12 209 LYS A O 1
ATOM 1600 N N . ASN A 1 210 ? -12.842 -2.134 11.167 1.00 96.19 210 ASN A N 1
ATOM 1601 C CA . ASN A 1 210 ? -12.154 -0.853 10.954 1.00 96.19 210 ASN A CA 1
ATOM 1602 C C . ASN A 1 210 ? -12.232 0.129 12.142 1.00 96.19 210 ASN A C 1
ATOM 1604 O O . ASN A 1 210 ? -12.166 1.344 11.952 1.00 96.19 210 ASN A O 1
ATOM 1608 N N . PHE A 1 211 ? -12.328 -0.379 13.375 1.00 97.06 211 PHE A N 1
ATOM 1609 C CA . PHE A 1 211 ? -12.188 0.418 14.596 1.00 97.06 211 PHE A CA 1
ATOM 1610 C C . PHE A 1 211 ? -10.711 0.682 14.908 1.00 97.06 211 PHE A C 1
ATOM 1612 O O . PHE A 1 211 ? -10.094 0.048 15.762 1.00 97.06 211 PHE A O 1
ATOM 1619 N N . VAL A 1 212 ? -10.131 1.620 14.169 1.00 96.19 212 VAL A N 1
ATOM 1620 C CA . VAL A 1 212 ? -8.705 1.962 14.223 1.00 96.19 212 VAL A CA 1
ATOM 1621 C C . VAL A 1 212 ? -8.494 3.416 14.632 1.00 96.19 212 VAL A C 1
ATOM 1623 O O . VAL A 1 212 ? -9.445 4.195 14.733 1.00 96.19 212 VAL A O 1
ATOM 1626 N N . VAL A 1 213 ? -7.233 3.792 14.852 1.00 95.38 213 VAL A N 1
ATOM 1627 C CA . VAL A 1 213 ? -6.837 5.180 15.106 1.00 95.38 213 VAL A CA 1
ATOM 1628 C C . VAL A 1 213 ? -7.224 6.058 13.912 1.00 95.38 213 VAL A C 1
ATOM 1630 O O . VAL A 1 213 ? -6.851 5.768 12.775 1.00 95.38 213 VAL A O 1
ATOM 1633 N N . LYS A 1 214 ? -7.969 7.135 14.173 1.00 93.44 214 LYS A N 1
ATOM 1634 C CA . LYS A 1 214 ? -8.294 8.178 13.184 1.00 93.44 214 LYS A CA 1
ATOM 1635 C C . LYS A 1 214 ? -7.595 9.502 13.474 1.00 93.44 214 LYS A C 1
ATOM 1637 O O . LYS A 1 214 ? -7.460 10.319 12.573 1.00 93.44 214 LYS A O 1
ATOM 1642 N N . GLU A 1 215 ? -7.150 9.703 14.710 1.00 94.81 215 GLU A N 1
ATOM 1643 C CA . GLU A 1 215 ? -6.502 10.934 15.149 1.00 94.81 215 GLU A CA 1
ATOM 1644 C C . GLU A 1 215 ? -5.436 10.604 16.203 1.00 94.81 215 GLU A C 1
ATOM 1646 O O . GLU A 1 215 ? -5.685 9.846 17.147 1.00 94.81 215 GLU A O 1
ATOM 1651 N N . ALA A 1 216 ? -4.238 11.158 16.019 1.00 95.56 216 ALA A N 1
ATOM 1652 C CA . ALA A 1 216 ? -3.155 11.112 16.992 1.00 95.56 216 ALA A CA 1
ATOM 1653 C C . ALA A 1 216 ? -3.079 12.476 17.686 1.00 95.56 216 ALA A C 1
ATOM 1655 O O . ALA A 1 216 ? -2.916 13.504 17.035 1.00 95.56 216 ALA A O 1
ATOM 1656 N N . ILE A 1 217 ? -3.239 12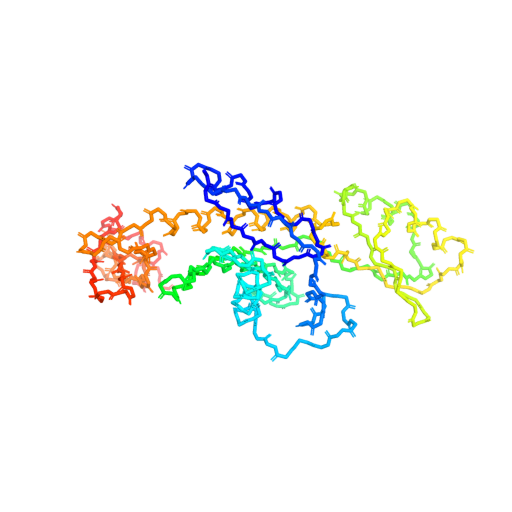.480 19.006 1.00 96.38 217 ILE A N 1
ATOM 1657 C CA . ILE A 1 217 ? -3.339 13.685 19.825 1.00 96.38 217 ILE A CA 1
ATOM 1658 C C . ILE A 1 217 ? -1.988 13.912 20.499 1.00 96.38 217 ILE A C 1
ATOM 1660 O O . ILE A 1 217 ? -1.552 13.110 21.331 1.00 96.38 217 ILE A O 1
ATOM 1664 N N . ALA A 1 218 ? -1.329 15.006 20.127 1.00 95.88 218 ALA A N 1
ATOM 1665 C CA . ALA A 1 218 ? -0.082 15.461 20.732 1.00 95.88 218 ALA A CA 1
ATOM 1666 C C . ALA A 1 218 ? -0.285 15.986 22.167 1.00 95.88 218 ALA A C 1
ATOM 1668 O O . ALA A 1 218 ? -1.408 16.145 22.648 1.00 95.88 218 ALA A O 1
ATOM 1669 N N . GLY A 1 219 ? 0.817 16.274 22.857 1.00 95.88 219 GLY A N 1
ATOM 1670 C CA . GLY A 1 219 ? 0.810 16.902 24.179 1.00 95.88 219 GLY A CA 1
ATOM 1671 C C . GLY A 1 219 ? 1.414 16.044 25.284 1.00 95.88 219 GLY A C 1
ATOM 1672 O O . GLY A 1 219 ? 1.074 16.232 26.454 1.00 95.88 219 GLY A O 1
ATOM 1673 N N . LEU A 1 220 ? 2.274 15.082 24.938 1.00 96.44 220 LEU A N 1
ATOM 1674 C CA . LEU A 1 220 ? 3.004 14.300 25.929 1.00 96.44 220 LEU A CA 1
ATOM 1675 C C . LEU A 1 220 ? 3.937 15.250 26.712 1.00 96.44 220 LEU A C 1
ATOM 1677 O O . LEU A 1 220 ? 4.665 16.021 26.072 1.00 96.44 220 LEU A O 1
ATOM 1681 N N . PRO A 1 221 ? 3.880 15.279 28.057 1.00 97.19 221 PRO A N 1
ATOM 1682 C CA . PRO A 1 2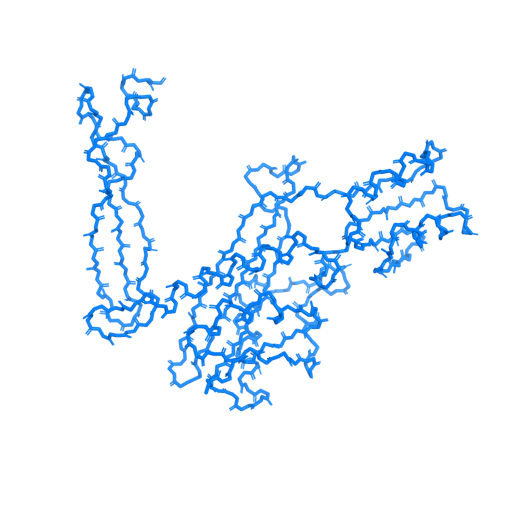21 ? 4.630 16.251 28.848 1.00 97.19 221 PRO A CA 1
ATOM 1683 C C . PRO A 1 221 ? 6.125 15.928 28.820 1.00 97.19 221 PRO A C 1
ATOM 1685 O O . PRO A 1 221 ? 6.509 14.782 29.036 1.00 97.19 221 PRO A O 1
ATOM 1688 N N . CYS A 1 222 ? 6.967 16.927 28.557 1.00 97.06 222 CYS A N 1
ATOM 1689 C CA . CYS A 1 222 ? 8.423 16.789 28.597 1.00 97.06 222 CYS A CA 1
ATOM 1690 C C . CYS A 1 222 ? 8.875 16.312 29.981 1.00 97.06 222 CYS A C 1
ATOM 1692 O O . CYS A 1 222 ? 8.480 16.902 30.987 1.00 97.06 222 CYS A O 1
ATOM 1694 N N . GLU A 1 223 ? 9.729 15.290 30.041 1.00 97.69 223 GLU A N 1
ATOM 1695 C CA . GLU A 1 223 ? 10.208 14.741 31.318 1.00 97.69 223 GLU A CA 1
ATOM 1696 C C . GLU A 1 223 ? 11.042 15.740 32.138 1.00 97.69 223 GLU A C 1
ATOM 1698 O O . GLU A 1 223 ? 11.097 15.629 33.360 1.00 97.69 223 GLU A O 1
ATOM 1703 N N . GLN A 1 224 ? 11.651 16.740 31.490 1.00 97.44 224 GLN A N 1
ATOM 1704 C CA . GLN A 1 224 ? 12.504 17.725 32.157 1.00 97.44 224 GLN A CA 1
ATOM 1705 C C . GLN A 1 224 ? 11.743 18.978 32.608 1.00 97.44 224 GLN A C 1
ATOM 1707 O O . GLN A 1 224 ? 11.901 19.420 33.743 1.00 97.44 224 GLN A O 1
ATOM 1712 N N . CYS A 1 225 ? 10.948 19.590 31.724 1.00 96.69 225 CYS A N 1
ATOM 1713 C CA . CYS A 1 225 ? 10.288 20.873 32.006 1.00 96.69 225 CYS A CA 1
ATOM 1714 C C . CYS A 1 225 ? 8.762 20.784 32.157 1.00 96.69 225 CYS A C 1
ATOM 1716 O O . CYS A 1 225 ? 8.127 21.782 32.489 1.00 96.69 225 CYS A O 1
ATOM 1718 N N . GLY A 1 226 ? 8.154 19.626 31.881 1.00 96.38 226 GLY A N 1
ATOM 1719 C CA . GLY A 1 226 ? 6.705 19.419 31.956 1.00 96.38 226 GLY A CA 1
ATOM 1720 C C . GLY A 1 226 ? 5.887 20.043 30.819 1.00 96.38 226 GLY A C 1
ATOM 1721 O O . GLY A 1 226 ? 4.676 19.828 30.767 1.00 96.38 226 GLY A O 1
ATOM 1722 N N . LEU A 1 227 ? 6.506 20.787 29.892 1.00 96.31 227 LEU A N 1
ATOM 1723 C CA . LEU A 1 227 ? 5.803 21.386 28.754 1.00 96.31 227 LEU A CA 1
ATOM 1724 C C . LEU A 1 227 ? 5.173 20.301 27.867 1.00 96.31 227 LEU A C 1
ATOM 1726 O O . LEU A 1 227 ? 5.828 19.316 27.527 1.00 96.31 227 LEU A O 1
ATOM 1730 N N . ALA A 1 228 ? 3.924 20.504 27.446 1.00 96.44 228 ALA A N 1
ATOM 1731 C CA . ALA A 1 228 ? 3.263 19.644 26.469 1.00 96.44 228 ALA A CA 1
ATOM 1732 C C . ALA A 1 228 ? 3.983 19.725 25.110 1.00 96.44 228 ALA A C 1
ATOM 1734 O O . ALA A 1 228 ? 4.079 20.796 24.515 1.00 96.44 228 ALA A O 1
ATOM 1735 N N . THR A 1 229 ? 4.501 18.596 24.624 1.00 95.88 229 THR A N 1
ATOM 1736 C CA . THR A 1 229 ? 5.278 18.534 23.375 1.00 95.88 229 THR A CA 1
ATOM 1737 C C . THR A 1 229 ? 4.422 18.123 22.172 1.00 95.88 229 THR A C 1
ATOM 1739 O O . THR A 1 229 ? 3.257 17.757 22.318 1.00 95.88 229 THR A O 1
ATOM 1742 N N . GLN A 1 230 ? 5.012 18.125 20.970 1.00 94.81 230 GLN A N 1
ATOM 1743 C CA . GLN A 1 230 ? 4.368 17.575 19.766 1.00 94.81 230 GLN A CA 1
ATOM 1744 C C . GLN A 1 230 ? 4.371 16.035 19.732 1.00 94.81 230 GLN A C 1
ATOM 1746 O O . GLN A 1 230 ? 3.793 15.436 18.828 1.00 94.81 230 GLN A O 1
ATOM 1751 N N . GLN A 1 231 ? 5.006 15.376 20.709 1.00 94.69 231 GLN A N 1
ATOM 1752 C CA . GLN A 1 231 ? 4.983 13.920 20.807 1.00 94.69 231 GLN A CA 1
ATOM 1753 C C . GLN A 1 231 ? 3.577 13.439 21.187 1.00 94.69 231 GLN A C 1
ATOM 1755 O O . GLN A 1 231 ? 2.856 14.086 21.960 1.00 94.69 231 GLN A O 1
ATOM 1760 N N . ILE A 1 232 ? 3.181 12.302 20.612 1.00 95.94 232 ILE A N 1
ATOM 1761 C CA . ILE A 1 232 ? 1.824 11.772 20.730 1.00 95.94 232 ILE A CA 1
ATOM 1762 C C . ILE A 1 232 ? 1.566 11.290 22.156 1.00 95.94 232 ILE A C 1
ATOM 1764 O O . ILE A 1 232 ? 2.266 10.430 22.687 1.00 95.94 232 ILE A O 1
ATOM 1768 N N . LYS A 1 233 ? 0.510 11.834 22.755 1.00 96.19 233 LYS A N 1
ATOM 1769 C CA . LYS A 1 233 ? 0.028 11.473 24.087 1.00 96.19 233 LYS A CA 1
ATOM 1770 C C . LYS A 1 233 ? -1.055 10.411 24.022 1.00 96.19 233 LYS A C 1
ATOM 1772 O O . LYS A 1 233 ? -1.113 9.523 24.868 1.00 96.19 233 LYS A O 1
ATOM 1777 N N . GLN A 1 234 ? -1.967 10.544 23.062 1.00 97.06 234 GLN A N 1
ATOM 1778 C CA . GLN A 1 234 ? -3.144 9.690 22.962 1.00 97.06 234 GLN A CA 1
ATOM 1779 C C . GLN A 1 234 ? -3.477 9.384 21.508 1.00 97.06 234 GLN A C 1
ATOM 1781 O O . GLN A 1 234 ? -3.264 10.197 20.614 1.00 97.06 234 GLN A O 1
ATOM 1786 N N . HIS A 1 235 ? -4.080 8.227 21.290 1.00 97.31 235 HIS A N 1
ATOM 1787 C CA . HIS A 1 235 ? -4.710 7.852 20.038 1.00 97.31 235 HIS A CA 1
ATOM 1788 C C . HIS A 1 235 ? -6.221 7.816 20.221 1.00 97.31 235 HIS A C 1
ATOM 1790 O O . HIS A 1 235 ? -6.729 7.191 21.157 1.00 97.31 235 HIS A O 1
ATOM 1796 N N . LYS A 1 236 ? -6.939 8.454 19.300 1.00 97.25 236 LYS A N 1
ATOM 1797 C CA . LYS A 1 236 ? -8.393 8.392 19.220 1.00 97.25 236 LYS A CA 1
ATOM 1798 C C . LYS A 1 236 ? -8.804 7.356 18.185 1.00 97.25 236 LYS A C 1
ATOM 1800 O O . LYS A 1 236 ? -8.581 7.521 16.983 1.00 97.25 236 LYS A O 1
ATOM 1805 N N . TYR A 1 237 ? -9.415 6.292 18.676 1.00 97.56 237 TYR A N 1
ATOM 1806 C CA . TYR A 1 237 ? -10.076 5.271 17.880 1.00 97.56 237 TYR A CA 1
ATOM 1807 C C . TYR A 1 237 ? -11.503 5.720 17.585 1.00 97.56 237 TYR A C 1
ATOM 1809 O O . TYR A 1 237 ? -12.136 6.351 18.434 1.00 97.56 237 TYR A O 1
ATOM 1817 N N . TYR A 1 238 ? -12.010 5.401 16.399 1.00 96.56 238 TYR A N 1
ATOM 1818 C CA . TYR A 1 238 ? -13.352 5.804 15.981 1.00 96.56 238 TYR A CA 1
ATOM 1819 C C . TYR A 1 238 ? -14.007 4.744 15.098 1.00 96.56 238 TYR A C 1
ATOM 1821 O O . TYR A 1 238 ? -13.361 4.147 14.235 1.00 96.56 238 TYR A O 1
ATOM 1829 N N . CYS A 1 239 ? -15.301 4.521 15.323 1.00 95.44 239 CYS A N 1
ATOM 1830 C CA . CYS A 1 239 ? -16.134 3.624 14.537 1.00 95.44 239 CYS A CA 1
ATOM 1831 C C . CYS A 1 239 ? -17.009 4.414 13.561 1.00 95.44 239 CYS A C 1
ATOM 1833 O O . CYS A 1 239 ? -17.863 5.184 13.984 1.00 95.44 239 CYS A O 1
ATOM 1835 N N . GLU A 1 240 ? -16.874 4.147 12.263 1.00 91.38 240 GLU A N 1
ATOM 1836 C CA . GLU A 1 240 ? -17.700 4.777 11.219 1.00 91.38 240 GLU A CA 1
ATOM 1837 C C . GLU A 1 240 ? -19.151 4.257 11.196 1.00 91.38 240 GLU A C 1
ATOM 1839 O O . GLU A 1 240 ? -20.005 4.867 10.565 1.00 91.38 240 GLU A O 1
ATOM 1844 N N . CYS A 1 241 ? -19.449 3.140 11.873 1.00 92.06 241 CYS A N 1
ATOM 1845 C CA . CYS A 1 241 ? -20.787 2.539 11.886 1.00 92.06 241 CYS A CA 1
ATOM 1846 C C . CYS A 1 241 ? -21.691 3.073 13.008 1.00 92.06 241 CYS A C 1
ATOM 1848 O O . CYS A 1 241 ? -22.889 3.233 12.799 1.00 92.06 241 CYS A O 1
ATOM 1850 N N . CYS A 1 242 ? -21.148 3.285 14.211 1.00 94.88 242 CYS A N 1
ATOM 1851 C CA . CYS A 1 242 ? -21.928 3.703 15.386 1.00 94.88 242 CYS A CA 1
ATOM 1852 C C . CYS A 1 242 ? -21.380 4.955 16.079 1.00 94.88 242 CYS A C 1
ATOM 1854 O O . CYS A 1 242 ? -21.814 5.276 17.182 1.00 94.88 242 CYS A O 1
ATOM 1856 N N . GLU A 1 243 ? -20.385 5.606 15.473 1.00 96.50 243 GLU A N 1
ATOM 1857 C CA . GLU A 1 243 ? -19.737 6.830 15.960 1.00 96.50 243 GLU A CA 1
ATOM 1858 C C . GLU A 1 243 ? -19.033 6.704 17.323 1.00 96.50 243 GLU A C 1
ATOM 1860 O O . GLU A 1 243 ? -18.549 7.691 17.874 1.00 96.50 243 GLU A O 1
ATOM 1865 N N . HIS A 1 244 ? -18.913 5.485 17.867 1.00 97.31 244 HIS A N 1
ATOM 1866 C CA . HIS A 1 244 ? -18.190 5.237 19.115 1.00 97.31 244 HIS A CA 1
ATOM 1867 C C . HIS A 1 244 ? -16.725 5.664 19.001 1.00 97.31 244 HIS A C 1
ATOM 1869 O O . HIS A 1 244 ? -16.049 5.338 18.021 1.00 97.31 244 HIS A O 1
ATOM 1875 N N . THR A 1 245 ? -16.226 6.336 20.039 1.00 97.50 245 THR A N 1
ATOM 1876 C CA . THR A 1 245 ? -14.837 6.794 20.153 1.00 97.50 245 THR A CA 1
ATOM 1877 C C . THR A 1 245 ? -14.176 6.270 21.417 1.00 97.50 245 THR A C 1
ATOM 1879 O O . THR A 1 245 ? -14.794 6.273 22.482 1.00 97.50 245 THR A O 1
ATOM 1882 N N . GLU A 1 246 ? -12.888 5.942 21.335 1.00 97.44 246 GLU A N 1
ATOM 1883 C CA . GLU A 1 246 ? -12.048 5.662 22.506 1.00 97.44 246 GLU A CA 1
ATOM 1884 C C . GLU A 1 246 ? -10.740 6.435 22.435 1.00 97.44 246 GLU A C 1
ATOM 1886 O O . GLU A 1 246 ? -10.057 6.416 21.413 1.00 97.44 246 GLU A O 1
ATOM 1891 N N . LEU A 1 247 ? -10.370 7.076 23.543 1.00 97.19 247 LEU A N 1
ATOM 1892 C CA . LEU A 1 247 ? -9.045 7.651 23.730 1.00 97.19 247 LEU A CA 1
ATOM 1893 C C . LEU A 1 247 ? -8.178 6.646 24.480 1.00 97.19 247 LEU A C 1
ATOM 1895 O O . LEU A 1 247 ? -8.536 6.207 25.572 1.00 97.19 247 LEU A O 1
ATOM 1899 N N . LYS A 1 248 ? -7.032 6.295 23.902 1.00 95.81 248 LYS A N 1
ATOM 1900 C CA . LYS A 1 248 ? -6.031 5.437 24.542 1.00 95.81 248 LYS A CA 1
ATOM 1901 C C . LYS A 1 248 ? -4.724 6.198 24.637 1.00 95.81 248 LYS A C 1
ATOM 1903 O O . LYS A 1 248 ? -4.265 6.733 23.632 1.00 95.81 248 LYS A O 1
ATOM 1908 N N . ASN A 1 249 ? -4.141 6.260 25.830 1.00 95.12 249 ASN A N 1
ATOM 1909 C CA . ASN A 1 249 ? -2.807 6.830 25.996 1.00 95.12 249 ASN A CA 1
ATOM 1910 C C . ASN A 1 249 ? -1.787 5.989 25.221 1.00 95.12 249 ASN A C 1
ATOM 1912 O O . ASN A 1 249 ? -1.969 4.779 25.058 1.00 95.12 249 ASN A O 1
ATOM 1916 N N . THR A 1 250 ? -0.726 6.631 24.746 1.00 92.69 250 THR A N 1
ATOM 1917 C CA . THR A 1 250 ? 0.471 5.914 24.309 1.00 92.69 250 THR A CA 1
ATOM 1918 C C . THR A 1 250 ? 1.121 5.221 25.512 1.00 92.69 250 THR A C 1
ATOM 1920 O O . THR A 1 250 ? 0.848 5.557 26.665 1.00 92.69 250 THR A O 1
ATOM 1923 N N . GLU A 1 251 ? 1.955 4.211 25.257 1.00 93.62 251 GLU A N 1
ATOM 1924 C CA . GLU A 1 251 ? 2.719 3.546 26.327 1.00 93.62 251 GLU A CA 1
ATOM 1925 C C . GLU A 1 251 ? 3.718 4.508 26.987 1.00 93.62 251 GLU A C 1
ATOM 1927 O O . GLU A 1 251 ? 4.040 4.376 28.167 1.00 93.62 251 GLU A O 1
ATOM 1932 N N . GLN A 1 252 ? 4.179 5.506 26.229 1.00 91.88 252 GLN A N 1
ATOM 1933 C CA . GLN A 1 252 ? 5.025 6.578 26.728 1.00 91.88 252 GLN A CA 1
ATOM 1934 C C . GLN A 1 252 ? 4.208 7.541 27.594 1.00 91.88 252 GLN A C 1
ATOM 1936 O O . GLN A 1 252 ? 3.158 8.033 27.189 1.00 91.88 252 GLN A O 1
ATOM 1941 N N . THR A 1 253 ? 4.715 7.843 28.787 1.00 93.50 253 THR A N 1
ATOM 1942 C CA . THR A 1 253 ? 4.073 8.764 29.742 1.00 93.50 253 THR A CA 1
ATOM 1943 C C . THR A 1 253 ? 4.759 10.125 29.817 1.00 93.50 253 THR A C 1
ATOM 1945 O O . THR A 1 253 ? 4.145 11.088 30.280 1.00 93.50 253 THR A O 1
ATOM 1948 N N . ALA A 1 254 ? 5.993 10.220 29.320 1.00 95.31 254 ALA A N 1
ATOM 1949 C CA . ALA A 1 254 ? 6.768 11.445 29.248 1.00 95.31 254 ALA A CA 1
ATOM 1950 C C . ALA A 1 254 ? 7.505 11.546 27.908 1.00 95.31 254 ALA A C 1
ATOM 1952 O O . ALA A 1 254 ? 7.854 10.541 27.288 1.00 95.31 254 ALA A O 1
ATOM 1953 N N . ALA A 1 255 ? 7.686 12.781 27.458 1.00 95.25 255 ALA A N 1
ATOM 1954 C CA . ALA A 1 255 ? 8.328 13.136 26.207 1.00 95.25 255 ALA A CA 1
ATOM 1955 C C . ALA A 1 255 ? 9.828 13.363 26.408 1.00 95.25 255 ALA A C 1
ATOM 1957 O O . ALA A 1 255 ? 10.222 14.083 27.328 1.00 95.25 255 ALA A O 1
ATOM 1958 N N . ASP A 1 256 ? 10.629 12.821 25.489 1.00 95.25 256 ASP A N 1
ATOM 1959 C CA . ASP A 1 256 ? 12.072 13.069 25.417 1.00 95.25 256 ASP A CA 1
ATOM 1960 C C . ASP A 1 256 ? 12.343 14.587 25.250 1.00 95.25 256 ASP A C 1
ATOM 1962 O O . ASP A 1 256 ? 11.784 15.201 24.323 1.00 95.25 256 ASP A O 1
ATOM 1966 N N . PRO A 1 257 ? 13.167 15.215 26.119 1.00 95.88 257 PRO A N 1
ATOM 1967 C CA . PRO A 1 257 ? 13.493 16.638 26.056 1.00 95.88 257 PRO A CA 1
ATOM 1968 C C . PRO A 1 257 ? 14.142 17.052 24.735 1.00 95.88 257 PRO A C 1
ATOM 1970 O O . PRO A 1 257 ? 14.026 18.218 24.357 1.00 95.88 257 PRO A O 1
ATOM 1973 N N . TYR A 1 258 ? 14.757 16.116 24.004 1.00 95.50 258 TYR A N 1
ATOM 1974 C CA . TYR A 1 258 ? 15.330 16.343 22.678 1.00 95.50 258 TYR A CA 1
ATOM 1975 C C . TYR A 1 258 ? 14.305 16.889 21.671 1.00 95.50 258 TYR A C 1
ATOM 1977 O O . TYR A 1 258 ? 14.665 17.672 20.797 1.00 95.50 258 TYR A O 1
ATOM 1985 N N . TYR A 1 259 ? 13.020 16.542 21.807 1.00 92.38 259 TYR A N 1
ATOM 1986 C CA . TYR A 1 259 ? 11.945 17.042 20.932 1.00 92.38 259 TYR A CA 1
ATOM 1987 C C . TYR A 1 259 ? 11.076 18.130 21.593 1.00 92.38 259 TYR A C 1
ATOM 1989 O O . TYR A 1 259 ? 9.988 18.460 21.104 1.00 92.38 259 TYR A O 1
ATOM 1997 N N . CYS A 1 260 ? 11.491 18.664 22.744 1.00 95.56 260 CYS A N 1
ATOM 1998 C CA . CYS A 1 260 ? 10.753 19.696 23.462 1.00 95.56 260 CYS A CA 1
ATOM 1999 C C . CYS A 1 260 ? 11.148 21.089 22.965 1.00 95.56 260 CYS A C 1
ATOM 2001 O O . CYS A 1 260 ? 12.292 21.484 23.136 1.00 95.56 260 CYS A O 1
ATOM 2003 N N . GLN A 1 261 ? 10.181 21.884 22.492 1.00 95.12 261 GLN A N 1
ATOM 2004 C CA . GLN A 1 261 ? 10.447 23.243 21.984 1.00 95.12 261 GLN A CA 1
ATOM 2005 C C . GLN A 1 261 ? 10.981 24.232 23.043 1.00 95.12 261 GLN A C 1
ATOM 2007 O O . GLN A 1 261 ? 11.355 25.347 22.700 1.00 95.12 261 GLN A O 1
ATOM 2012 N N . LEU A 1 262 ? 10.968 23.865 24.332 1.00 95.62 262 LEU A N 1
ATOM 2013 C CA . LEU A 1 262 ? 11.534 24.675 25.416 1.00 95.62 262 LEU A CA 1
ATOM 2014 C C . LEU A 1 262 ? 12.918 24.184 25.862 1.00 95.62 262 LEU A C 1
ATOM 2016 O O . LEU A 1 262 ? 13.784 25.007 26.141 1.00 95.62 262 LEU A O 1
ATOM 2020 N N . CYS A 1 263 ? 13.134 22.867 25.957 1.00 95.50 263 CYS A N 1
ATOM 2021 C CA . CYS A 1 263 ? 14.434 22.305 26.349 1.00 95.50 263 CYS A CA 1
ATOM 2022 C C . CYS A 1 263 ? 15.427 22.260 25.181 1.00 95.50 263 CYS A C 1
ATOM 2024 O O . CYS A 1 263 ? 16.627 22.400 25.404 1.00 95.50 263 CYS A O 1
ATOM 2026 N N . ASN A 1 264 ? 14.921 22.073 23.962 1.00 93.94 264 ASN A N 1
ATOM 2027 C CA . ASN A 1 264 ? 15.669 22.046 22.713 1.00 93.94 264 ASN A CA 1
ATOM 2028 C C . ASN A 1 264 ? 14.898 22.853 21.641 1.00 93.94 264 ASN A C 1
ATOM 2030 O O . ASN A 1 264 ? 14.171 22.256 20.841 1.00 93.94 264 ASN A O 1
ATOM 2034 N N . PRO A 1 265 ? 14.953 24.199 21.707 1.00 86.38 265 PRO A N 1
ATOM 2035 C CA . PRO A 1 265 ? 14.256 25.087 20.776 1.00 86.38 265 PRO A CA 1
ATOM 2036 C C . PRO A 1 265 ? 14.773 24.997 19.335 1.00 86.38 265 PRO A C 1
ATOM 2038 O O . PRO A 1 265 ? 15.987 24.756 19.142 1.00 86.38 265 PRO A O 1
#

Nearest PDB structures (foldseek):
  2bc0-assembly1_B  TM=5.703E-01  e=5.609E-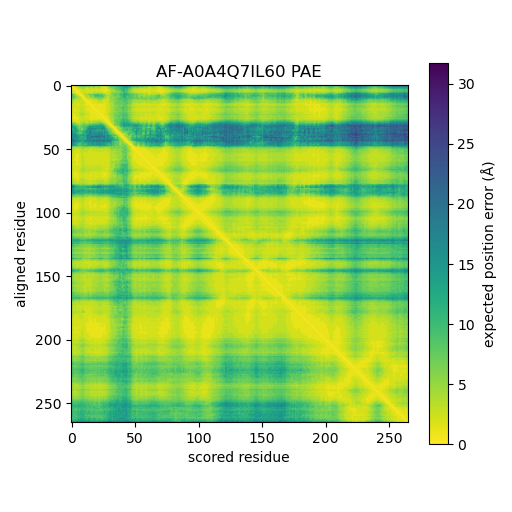01  Streptococcus pyogenes
  2bcp-assembly1_B  TM=5.646E-01  e=5.962E-01  Streptococcus pyogenes
  4j9a-assembly1_A  TM=4.079E-01  e=5.276E-01  Pseudomonas aeruginosa PAO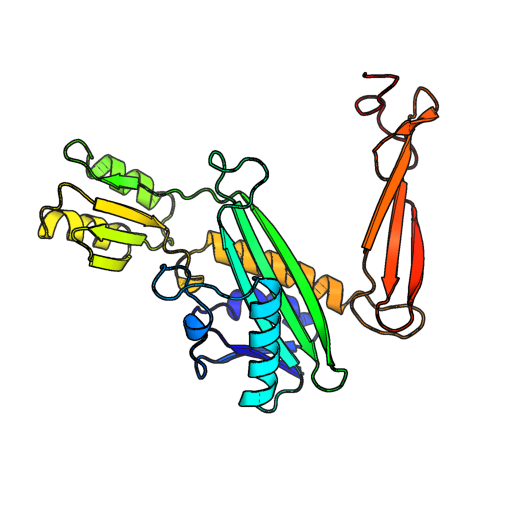1
  5bvb-assembly6_D-2  TM=4.454E-01  e=2.286E+00  synthetic construct
  2bng-assembly1_C-2  TM=2.197E-01  e=3.299E+00  Mycobacterium tuberculosis H37Rv

Secondary structure (DSSP, 8-state):
-EEEEEE-SS--HHHHHHHHGGGTEEEEEE-SS-GGGG--TTSSS---S-HHHHHHHHHHHHHHHH--SEEEEEEEEES-SSSTTTS-EEEEEEEEEETTTTEEEEEEEEEE-----EEE-TT--HHHHHHHHGGGTT--EEEEETTEEEEEE-HHHHHHHHHHTT-SSEEEEE--SGGG-HHHHHHHHHHHHHHHHHHH---TTT--S--EEEEEEE-PBBTTT--B-SSEEEEEEE-TTT--EEEEE-S--SB-GGG-TTT--

Sequence (265 aa):
MNQAVLITKHDKAKCIANALAPLGFDVVESNAFDTDSLGTFAGDIERTLSPKEAALKKAKMACELFGAEFGLGSEGSFGNGPYPGIVNWNDEILCFYERATGQAIYATASGPFAISSIQVDSETCRDTLLKKLNHFQSQRWLLKFDEQVLKGLSSETLIETLADKQLTEALIEPDLRAMHCPLRQQMISKAAIDLANRLNAICPKCNAKNFVVKEAIAGLPCEQCGLATQQIKQHKYYCECCEHTELKNTEQTAADPYYCQLCNP

Solvent-accessible surface area (backbone atoms only — not comparable to full-atom values): 14252 Å² total; per-residue (Å²): 116,48,58,32,28,30,52,42,87,34,75,56,42,77,40,34,28,75,44,34,40,89,76,41,32,42,54,43,69,35,64,91,52,75,60,53,81,64,27,42,94,86,67,86,34,78,66,87,57,55,59,69,57,48,10,45,51,35,5,52,48,26,17,65,78,67,72,36,57,22,7,26,11,71,32,71,52,73,45,86,34,101,46,63,95,78,42,44,15,40,40,27,39,34,21,44,28,36,61,90,78,68,48,73,50,76,19,56,26,70,47,82,40,95,77,70,68,45,82,43,43,88,81,62,51,65,71,62,49,51,57,60,44,55,75,42,76,71,40,18,27,27,44,34,40,96,95,42,74,48,72,70,30,44,60,64,58,45,54,50,50,39,59,78,68,64,58,48,59,37,41,36,35,70,27,77,52,45,72,29,17,62,72,54,35,54,38,44,29,46,10,24,43,43,37,37,52,32,62,66,22,53,27,96,86,77,65,44,59,48,32,41,75,79,45,76,38,56,44,18,28,18,71,81,79,56,51,64,23,80,47,64,27,30,36,33,28,40,27,94,85,77,69,50,70,47,81,41,69,44,94,59,80,54,25,66,41,80,69,18,71,81,80,42,107

Organism: NCBI:txid161398